Protein AF-A0A7R7TCL9-F1 (afdb_monomer_lite)

Foldseek 3Di:
DDDWDDDLQQFTDHDDPDDADPVCCLLQVVLVNPQWHLDDGPDDDDFFFAPVCNVDDTHDDRDDRVPISHVDRTDDDQVSVVSSVCCSQVHPSVHHNVSSVVCLVVVRSWDAAADDDLAHHHVQFFGTKHKDWDDDPDTGIKIKMWTHGPPGDIGIDIDRYDQPPVCSSPPHPNNVVSVVSVVVVVDD

pLDDT: mean 70.9, std 16.73, range [23.22, 88.25]

Sequence (188 aa):
MKRILWLPFLGLAACSQGQGADDSRWLLEPAGLSWVDCAPGPRGEALAYDFVHEEVPGRSFAPSPDACGGHSGLRMSALELAQLLAYALHTEVLLPKEVREEMLLRLWGWYPAGQEGPYPGDEATARVWHPGDLYALAGPEEHTCVLRYPRQVEAVLLVNSDIYTALADVKRPCKLLQKAYAKALVAP

Secondary structure (DSSP, 8-state):
-------TTT-S----TT--SGGGHHHHTTTT-TT-BSSPPSS-PPPBB-SS-TTSPPBPPPPPTTTBTTTB--B--HHHHHHHHHHHHH-SSSS-HHHHHHHHHTTTT-EETT-SSSS---TTT-SEEEEEEEE-SSS-EEEEEEEEETTTEEEEEEE-B---GGGHHHH-HHHHHHHHHHHHHH--

InterPro domains:
  IPR012338 Beta-lactamase/transpeptidase-like [SSF56601] (25-166)

Radius of gyration: 17.17 Å; chains: 1; bounding box: 53×37×53 Å

Organism: Thermus thermophilus (NCBI:txid274)

Structure (mmCIF, N/CA/C/O backbone):
data_AF-A0A7R7TCL9-F1
#
_entry.id   AF-A0A7R7TCL9-F1
#
loop_
_atom_site.group_PDB
_atom_site.id
_atom_site.type_symbol
_atom_site.label_atom_id
_atom_site.label_alt_id
_atom_site.label_comp_id
_atom_site.label_asym_id
_atom_site.label_entity_id
_atom_site.label_seq_id
_atom_site.pdbx_PDB_ins_code
_atom_site.Cartn_x
_atom_site.Cartn_y
_atom_site.Cartn_z
_atom_site.occupancy
_atom_site.B_iso_or_equiv
_atom_site.auth_seq_id
_atom_site.auth_comp_id
_atom_site.auth_asym_id
_atom_site.auth_atom_id
_atom_site.pdbx_PDB_model_num
ATOM 1 N N . MET A 1 1 ? 14.741 2.209 28.845 1.00 26.50 1 MET A N 1
ATOM 2 C CA . MET A 1 1 ? 15.249 3.249 27.917 1.00 26.50 1 MET A CA 1
ATOM 3 C C . MET A 1 1 ? 14.179 3.517 26.875 1.00 26.50 1 MET A C 1
ATOM 5 O O . MET A 1 1 ? 13.544 2.559 26.459 1.00 26.50 1 MET A O 1
ATOM 9 N N . LYS A 1 2 ? 13.960 4.777 26.475 1.00 23.22 2 LYS A N 1
ATOM 10 C CA . LYS A 1 2 ? 13.008 5.104 25.402 1.00 23.22 2 LYS A CA 1
ATOM 11 C C . LYS A 1 2 ? 13.576 4.610 24.066 1.00 23.22 2 LYS A C 1
ATOM 13 O O . LYS A 1 2 ? 14.684 4.998 23.711 1.00 23.22 2 LYS A O 1
ATOM 18 N N . ARG A 1 3 ? 12.827 3.761 23.368 1.00 27.33 3 ARG A N 1
ATOM 19 C CA . ARG A 1 3 ? 13.031 3.386 21.965 1.00 27.33 3 ARG A CA 1
ATOM 20 C C . ARG A 1 3 ? 11.687 3.588 21.280 1.00 27.33 3 ARG A C 1
ATOM 22 O O . ARG A 1 3 ? 10.659 3.260 21.861 1.00 27.33 3 ARG A O 1
ATOM 29 N N . ILE A 1 4 ? 11.710 4.202 20.114 1.00 25.78 4 ILE A N 1
ATOM 30 C CA . ILE A 1 4 ? 10.542 4.536 19.296 1.00 25.78 4 ILE A CA 1
ATOM 31 C C . ILE A 1 4 ? 10.839 3.878 17.916 1.00 25.78 4 ILE A C 1
ATOM 33 O O . ILE A 1 4 ? 12.021 3.636 17.665 1.00 25.78 4 ILE A O 1
ATOM 37 N N . LEU A 1 5 ? 9.866 3.512 17.048 1.00 43.94 5 LEU A N 1
ATOM 38 C CA . LEU A 1 5 ? 10.179 2.941 15.705 1.00 43.94 5 LEU A CA 1
ATOM 39 C C . LEU A 1 5 ? 9.223 3.332 14.514 1.00 43.94 5 LEU A C 1
ATOM 41 O O . LEU A 1 5 ? 8.100 2.858 14.434 1.00 43.94 5 LEU A O 1
ATOM 45 N N . TRP A 1 6 ? 9.681 4.212 13.590 1.00 33.12 6 TRP A N 1
ATOM 46 C CA . TRP A 1 6 ? 8.980 4.831 12.424 1.00 33.12 6 TRP A CA 1
ATOM 47 C C . TRP A 1 6 ? 8.720 3.744 11.377 1.00 33.12 6 TRP A C 1
ATOM 49 O O . TRP A 1 6 ? 9.638 3.360 10.658 1.00 33.12 6 TRP A O 1
ATOM 59 N N . LEU A 1 7 ? 7.459 3.414 11.146 1.00 41.06 7 LEU A N 1
ATOM 60 C CA . LEU A 1 7 ? 7.031 3.172 9.774 1.00 41.06 7 LEU A CA 1
ATOM 61 C C . LEU A 1 7 ? 6.237 4.404 9.326 1.00 41.06 7 LEU A C 1
ATOM 63 O O . LEU A 1 7 ? 5.446 4.924 10.121 1.00 41.06 7 LEU A O 1
ATOM 67 N N . PRO A 1 8 ? 6.378 4.872 8.074 1.00 43.84 8 PRO A N 1
ATOM 68 C CA . PRO A 1 8 ? 5.552 5.932 7.500 1.00 43.84 8 PRO A CA 1
ATOM 69 C C . PRO A 1 8 ? 4.095 5.489 7.346 1.00 43.84 8 PRO A C 1
ATOM 71 O O . PRO A 1 8 ? 3.298 6.260 6.853 1.00 43.84 8 PRO A O 1
ATOM 74 N N . PHE A 1 9 ? 3.747 4.279 7.788 1.00 41.34 9 PHE A N 1
ATOM 75 C CA . PHE A 1 9 ? 2.390 3.762 7.883 1.00 41.34 9 PHE A CA 1
ATOM 76 C C . PHE A 1 9 ? 1.847 3.707 9.328 1.00 41.34 9 PHE A C 1
ATOM 78 O O . PHE A 1 9 ? 0.642 3.580 9.543 1.00 41.34 9 PHE A O 1
ATOM 85 N N . LEU A 1 10 ? 2.733 3.761 10.335 1.00 46.16 10 LEU A N 1
ATOM 86 C CA . LEU A 1 10 ? 2.412 3.466 11.741 1.00 46.16 10 LEU A CA 1
ATOM 87 C C . LEU A 1 10 ? 2.967 4.471 12.767 1.00 46.16 10 LEU A C 1
ATOM 89 O O . LEU A 1 10 ? 2.874 4.212 13.958 1.00 46.16 10 LEU A O 1
ATOM 93 N N . GLY A 1 11 ? 3.494 5.618 12.330 1.00 34.72 11 GLY A N 1
ATOM 94 C CA . GLY A 1 11 ? 3.733 6.796 13.177 1.00 34.72 11 GLY A CA 1
ATOM 95 C C . GLY A 1 11 ? 4.700 6.634 14.370 1.00 34.72 11 GLY A C 1
ATOM 96 O O . GLY A 1 11 ? 4.257 6.315 15.466 1.00 34.72 11 GLY A O 1
ATOM 97 N N . LEU A 1 12 ? 5.969 7.062 14.181 1.00 39.75 12 LEU A N 1
ATOM 98 C CA . LEU A 1 12 ? 7.071 7.268 15.173 1.00 39.75 12 LEU A CA 1
ATOM 99 C C . LEU A 1 12 ? 7.879 6.045 15.665 1.00 39.75 12 LEU A C 1
ATOM 101 O O . LEU A 1 12 ? 7.296 5.067 16.109 1.00 39.75 12 LEU A O 1
ATOM 105 N N . ALA A 1 13 ? 9.223 6.086 15.845 1.00 30.00 13 ALA A N 1
ATOM 106 C CA . ALA A 1 13 ? 10.322 6.872 15.251 1.00 30.00 13 ALA A CA 1
ATOM 107 C C . ALA A 1 13 ? 11.690 6.075 15.142 1.00 30.00 13 ALA A C 1
ATOM 109 O O . ALA A 1 13 ? 12.338 5.887 16.160 1.00 30.00 13 ALA A O 1
ATOM 110 N N . ALA A 1 14 ? 12.115 5.605 13.943 1.00 33.50 14 ALA A N 1
ATOM 111 C CA . ALA A 1 14 ? 12.874 4.358 13.599 1.00 33.50 14 ALA A CA 1
ATOM 112 C C . ALA A 1 14 ? 14.398 4.236 13.727 1.00 33.50 14 ALA A C 1
ATOM 114 O O . ALA A 1 14 ? 15.120 5.214 13.886 1.00 33.50 14 ALA A O 1
ATOM 115 N N . CYS A 1 15 ? 14.808 2.965 13.529 1.00 32.28 15 CYS A N 1
ATOM 116 C CA . CYS A 1 15 ? 16.077 2.473 13.000 1.00 32.28 15 CYS A CA 1
ATOM 117 C C . CYS A 1 15 ? 17.280 3.221 13.557 1.00 32.28 15 CYS A C 1
ATOM 119 O O . CYS A 1 15 ? 17.791 4.171 12.961 1.00 32.28 15 CYS A O 1
ATOM 121 N N . SER A 1 16 ? 17.809 2.706 14.666 1.00 27.61 16 SER A N 1
ATOM 122 C CA . SER A 1 16 ? 19.228 2.899 14.927 1.00 27.61 16 SER A CA 1
ATOM 123 C C . SER A 1 16 ? 20.022 2.240 13.802 1.00 27.61 16 SER A C 1
ATOM 125 O O . SER A 1 16 ? 19.833 1.060 13.513 1.00 27.61 16 SER A O 1
ATOM 127 N N . GLN A 1 17 ? 20.921 3.005 13.192 1.00 32.47 17 GLN A N 1
ATOM 128 C CA . GLN A 1 17 ? 21.858 2.526 12.180 1.00 32.47 17 GLN A CA 1
ATOM 129 C C . GLN A 1 17 ? 22.589 1.257 12.662 1.00 32.47 17 GLN A C 1
ATOM 131 O O . GLN A 1 17 ? 23.231 1.291 13.712 1.00 32.47 17 GLN A O 1
ATOM 136 N N . GLY A 1 18 ? 22.550 0.172 11.876 1.00 30.48 18 GLY A N 1
ATOM 137 C CA . GLY A 1 18 ? 23.567 -0.888 11.953 1.00 30.48 18 GLY A CA 1
ATOM 138 C C . GLY A 1 18 ? 23.120 -2.353 12.010 1.00 30.48 18 GLY A C 1
ATOM 139 O O . GLY A 1 18 ? 23.996 -3.209 11.914 1.00 30.48 18 GLY A O 1
ATOM 140 N N . GLN A 1 19 ? 21.831 -2.686 12.155 1.00 32.09 19 GLN A N 1
ATOM 141 C CA . GLN A 1 19 ? 21.369 -4.088 12.210 1.00 32.09 19 GLN A CA 1
ATOM 142 C C . GLN A 1 19 ? 20.118 -4.283 11.340 1.00 32.09 19 GLN A C 1
ATOM 144 O O . GLN A 1 19 ? 19.152 -3.538 11.468 1.00 32.09 19 GLN A O 1
ATOM 149 N N . GLY A 1 20 ? 20.174 -5.229 10.396 1.00 39.09 20 GLY A N 1
ATOM 150 C CA . GLY A 1 20 ? 19.127 -5.451 9.389 1.00 39.09 20 GLY A CA 1
ATOM 151 C C . GLY A 1 20 ? 18.192 -6.621 9.708 1.00 39.09 20 GLY A C 1
ATOM 152 O O . GLY A 1 20 ? 18.524 -7.463 10.537 1.00 39.09 20 GLY A O 1
ATOM 153 N N . ALA A 1 21 ? 17.065 -6.677 8.989 1.00 42.38 21 ALA A N 1
ATOM 154 C CA . ALA A 1 21 ? 16.057 -7.752 8.914 1.00 42.38 21 ALA A CA 1
ATOM 155 C C . ALA A 1 21 ? 15.336 -8.195 10.211 1.00 42.38 21 ALA A C 1
ATOM 157 O O . ALA A 1 21 ? 14.139 -8.459 10.162 1.00 42.38 21 ALA A O 1
ATOM 158 N N . ASP A 1 22 ? 15.996 -8.265 11.368 1.00 46.59 22 ASP A N 1
ATOM 159 C CA . ASP A 1 22 ? 15.378 -8.790 12.598 1.00 46.59 22 ASP A CA 1
ATOM 160 C C . ASP A 1 22 ? 14.423 -7.782 13.280 1.00 46.59 22 ASP A C 1
ATOM 162 O O . ASP A 1 22 ? 13.441 -8.180 13.910 1.00 46.59 22 ASP A O 1
ATOM 166 N N . ASP A 1 23 ? 14.650 -6.476 13.100 1.00 55.03 23 ASP A N 1
ATOM 167 C CA . ASP A 1 23 ? 13.904 -5.390 13.764 1.00 55.03 23 ASP A CA 1
ATOM 168 C C . ASP A 1 23 ? 12.485 -5.138 13.201 1.00 55.03 23 ASP A C 1
ATOM 170 O O . ASP A 1 23 ? 11.763 -4.298 13.737 1.00 55.03 23 ASP A O 1
ATOM 174 N N . SER A 1 24 ? 12.046 -5.849 12.154 1.00 60.41 24 SER A N 1
ATOM 175 C CA . SER A 1 24 ? 10.658 -5.800 11.653 1.00 60.41 24 SER A CA 1
ATOM 176 C C . SER A 1 24 ? 9.790 -6.962 12.158 1.00 60.41 24 SER A C 1
ATOM 178 O O . SER A 1 24 ? 8.564 -6.840 12.208 1.00 60.41 24 SER A O 1
ATOM 180 N N . ARG A 1 25 ? 10.392 -8.081 12.590 1.00 66.62 25 ARG A N 1
ATOM 181 C CA . ARG A 1 25 ? 9.649 -9.297 12.968 1.00 66.62 25 ARG A CA 1
ATOM 182 C C . ARG A 1 25 ? 8.717 -9.099 14.159 1.00 66.62 25 ARG A C 1
ATOM 184 O O . ARG A 1 25 ? 7.606 -9.610 14.131 1.00 66.62 25 ARG A O 1
ATOM 191 N N . TRP A 1 26 ? 9.091 -8.295 15.156 1.00 68.19 26 TRP A N 1
ATOM 192 C CA . TRP A 1 26 ? 8.220 -8.027 16.315 1.00 68.19 26 TRP A CA 1
ATOM 193 C C . TRP A 1 26 ? 6.908 -7.311 15.947 1.00 68.19 26 TRP A C 1
ATOM 195 O O . TRP A 1 26 ? 5.946 -7.393 16.705 1.00 68.19 26 TRP A O 1
ATOM 205 N N . LEU A 1 27 ? 6.860 -6.614 14.806 1.00 72.81 27 LEU A N 1
ATOM 206 C CA . LEU A 1 27 ? 5.653 -5.985 14.263 1.00 72.81 27 LEU A CA 1
ATOM 207 C C . LEU A 1 27 ? 4.843 -6.977 13.416 1.00 72.81 27 LEU A C 1
ATOM 209 O O . LEU A 1 27 ? 3.615 -7.018 13.485 1.00 72.81 27 LEU A O 1
ATOM 213 N N . LEU A 1 28 ? 5.550 -7.753 12.594 1.00 81.19 28 LEU A N 1
ATOM 214 C CA . LEU A 1 28 ? 4.984 -8.579 11.532 1.00 81.19 28 LEU A CA 1
ATOM 215 C C . LEU A 1 28 ? 4.536 -9.963 12.033 1.00 81.19 28 LEU A C 1
ATOM 217 O O . LEU A 1 28 ? 3.454 -10.420 11.673 1.00 81.19 28 LEU A O 1
ATOM 221 N N . GLU A 1 29 ? 5.297 -10.613 12.916 1.00 83.81 29 GLU A N 1
ATOM 222 C CA . GLU A 1 29 ? 4.957 -11.930 13.474 1.00 83.81 29 GLU A CA 1
ATOM 223 C C . GLU A 1 29 ? 3.647 -11.931 14.283 1.00 83.81 29 GLU A C 1
ATOM 225 O O . GLU A 1 29 ? 2.838 -12.832 14.049 1.00 83.81 29 GLU A O 1
ATOM 230 N N . PRO A 1 30 ? 3.342 -10.944 15.159 1.00 84.50 30 PRO A N 1
ATOM 231 C CA . PRO A 1 30 ? 2.046 -10.891 15.840 1.00 84.50 30 PRO A CA 1
ATOM 232 C C . PRO A 1 30 ? 0.871 -10.691 14.874 1.00 84.50 30 PRO A C 1
ATOM 234 O O . PRO A 1 30 ? -0.226 -11.187 15.131 1.00 84.50 30 PRO A O 1
ATOM 237 N N . ALA A 1 31 ? 1.113 -10.020 13.742 1.00 84.19 31 ALA A N 1
ATOM 238 C CA . ALA A 1 31 ? 0.158 -9.888 12.647 1.00 84.19 31 ALA A CA 1
ATOM 239 C C . ALA A 1 31 ? 0.062 -11.154 11.768 1.00 84.19 31 ALA A C 1
ATOM 241 O O . ALA A 1 31 ? -0.785 -11.200 10.880 1.00 84.19 31 ALA A O 1
ATOM 242 N N . GLY A 1 32 ? 0.893 -12.182 11.992 1.00 86.94 32 GLY A N 1
ATOM 243 C CA . GLY A 1 32 ? 0.940 -13.425 11.209 1.00 86.94 32 GLY A CA 1
ATOM 244 C C . GLY A 1 32 ? 1.752 -13.347 9.907 1.00 86.94 32 GLY A C 1
ATOM 245 O O . GLY A 1 32 ? 1.610 -14.215 9.050 1.00 86.94 32 GLY A O 1
ATOM 246 N N . LEU A 1 33 ? 2.585 -12.318 9.743 1.00 86.06 33 LEU A N 1
ATOM 247 C CA . LEU A 1 33 ? 3.274 -11.955 8.500 1.00 86.06 33 LEU A CA 1
ATOM 248 C C . LEU A 1 33 ? 4.741 -12.416 8.507 1.00 86.06 33 LEU A C 1
ATOM 250 O O . LEU A 1 33 ? 5.670 -11.615 8.512 1.00 86.06 33 LEU A O 1
ATOM 254 N N . SER A 1 34 ? 4.958 -13.731 8.536 1.00 79.06 34 SER A N 1
ATOM 255 C CA . SER A 1 34 ? 6.289 -14.338 8.723 1.00 79.06 34 SER A CA 1
ATOM 256 C C . SER A 1 34 ? 7.225 -14.295 7.505 1.00 79.06 34 SER A C 1
ATOM 258 O O . SER A 1 34 ? 8.363 -14.755 7.607 1.00 79.06 34 SER A O 1
ATOM 260 N N . TRP A 1 35 ? 6.762 -13.789 6.358 1.00 76.75 35 TRP A N 1
ATOM 261 C CA . TRP A 1 35 ? 7.516 -13.767 5.096 1.00 76.75 35 TRP A CA 1
ATOM 262 C C . TRP A 1 35 ? 7.629 -12.381 4.444 1.00 76.75 35 TRP A C 1
ATOM 264 O O . TRP A 1 35 ? 8.274 -12.257 3.404 1.00 76.75 35 TRP A O 1
ATOM 274 N N . VAL A 1 36 ? 7.069 -11.344 5.076 1.00 79.25 36 VAL A N 1
ATOM 275 C CA . VAL A 1 36 ? 7.304 -9.945 4.701 1.00 79.25 36 VAL A CA 1
ATOM 276 C C . VAL A 1 36 ? 8.737 -9.571 5.080 1.00 79.25 36 VAL A C 1
ATOM 278 O O . VAL A 1 36 ? 9.097 -9.531 6.256 1.00 79.25 36 VAL A O 1
ATOM 281 N N . ASP A 1 37 ? 9.548 -9.270 4.072 1.00 77.38 37 ASP A N 1
ATOM 282 C CA . ASP A 1 37 ? 10.955 -8.874 4.189 1.00 77.38 37 ASP A CA 1
ATOM 283 C C . ASP A 1 37 ? 11.233 -7.744 3.177 1.00 77.38 37 ASP A C 1
ATOM 285 O O . ASP A 1 37 ? 10.382 -7.396 2.359 1.00 77.38 37 ASP A O 1
ATOM 289 N N . CYS A 1 38 ? 12.417 -7.147 3.222 1.00 76.19 38 CYS A N 1
ATOM 290 C CA . CYS A 1 38 ? 12.930 -6.241 2.197 1.00 76.19 38 CYS A CA 1
ATOM 291 C C . CYS A 1 38 ? 13.872 -6.943 1.209 1.00 76.19 38 CYS A C 1
ATOM 293 O O . CYS A 1 38 ? 14.135 -6.419 0.123 1.00 76.19 38 CYS A O 1
ATOM 295 N N . ALA A 1 39 ? 14.386 -8.123 1.569 1.00 74.44 39 ALA A N 1
ATOM 296 C CA . ALA A 1 39 ? 15.090 -8.997 0.641 1.00 74.44 39 ALA A CA 1
ATOM 297 C C . ALA A 1 39 ? 14.110 -9.624 -0.376 1.00 74.44 39 ALA A C 1
ATOM 299 O O . ALA A 1 39 ? 12.980 -9.941 -0.001 1.00 74.44 39 ALA A O 1
ATOM 300 N N . PRO A 1 40 ? 14.514 -9.847 -1.644 1.00 66.25 40 PRO A N 1
ATOM 301 C CA . PRO A 1 40 ? 13.700 -10.586 -2.607 1.00 66.25 40 PRO A CA 1
ATOM 302 C C . PRO A 1 40 ? 13.316 -11.974 -2.081 1.00 66.25 40 PRO A C 1
ATOM 304 O O . PRO A 1 40 ? 14.175 -12.743 -1.638 1.00 66.25 40 PRO A O 1
ATOM 307 N N . GLY A 1 41 ? 12.027 -12.297 -2.154 1.00 62.59 41 GLY A N 1
ATOM 308 C CA . GLY A 1 41 ? 11.491 -13.585 -1.737 1.00 62.59 41 GLY A CA 1
ATOM 309 C C . GLY A 1 41 ? 12.022 -14.736 -2.603 1.00 62.59 41 GLY A C 1
ATOM 310 O O . GLY A 1 41 ? 12.382 -14.541 -3.766 1.00 62.59 41 GLY A O 1
ATOM 311 N N . PRO A 1 42 ? 12.057 -15.977 -2.083 1.00 54.88 42 PRO A N 1
ATOM 312 C CA . PRO A 1 42 ? 12.744 -17.077 -2.753 1.00 54.88 42 PRO A CA 1
ATOM 313 C C . PRO A 1 42 ? 12.154 -17.468 -4.120 1.00 54.88 42 PRO A C 1
ATOM 315 O O . PRO A 1 42 ? 12.887 -18.059 -4.914 1.00 54.88 42 PRO A O 1
ATOM 318 N N . ARG A 1 43 ? 10.862 -17.198 -4.402 1.00 55.81 43 ARG A N 1
ATOM 319 C CA . ARG A 1 43 ? 10.192 -17.423 -5.708 1.00 55.81 43 ARG A CA 1
ATOM 320 C C . ARG A 1 43 ? 8.942 -16.547 -5.874 1.00 55.81 43 ARG A C 1
ATOM 322 O O . ARG A 1 43 ? 8.189 -16.392 -4.921 1.00 55.81 43 ARG A O 1
ATOM 329 N N . GLY A 1 44 ? 8.638 -16.155 -7.116 1.00 69.25 44 GLY A N 1
ATOM 330 C CA . GLY A 1 44 ? 7.259 -15.873 -7.558 1.00 69.25 44 GLY A CA 1
ATOM 331 C C . GLY A 1 44 ? 6.722 -14.453 -7.356 1.00 69.25 44 GLY A C 1
ATOM 332 O O . GLY A 1 44 ? 5.509 -14.271 -7.384 1.00 69.25 44 GLY A O 1
ATOM 333 N N . GLU A 1 45 ? 7.587 -13.463 -7.154 1.00 79.00 45 GLU A N 1
ATOM 334 C CA . GLU A 1 45 ? 7.177 -12.060 -7.032 1.00 79.00 45 GLU A CA 1
ATOM 335 C C . GLU A 1 45 ? 6.568 -11.518 -8.336 1.00 79.00 45 GLU A C 1
ATOM 337 O O . GLU A 1 45 ? 6.968 -11.912 -9.436 1.00 79.00 45 GLU A O 1
ATOM 342 N N . ALA A 1 46 ? 5.625 -10.579 -8.216 1.00 84.06 46 ALA A N 1
ATOM 343 C CA . ALA A 1 46 ? 5.177 -9.798 -9.362 1.00 84.06 46 ALA A CA 1
ATOM 344 C C . ALA A 1 46 ? 6.334 -8.925 -9.874 1.00 84.06 46 ALA A C 1
ATOM 346 O O . ALA A 1 46 ? 7.066 -8.330 -9.088 1.00 84.06 46 ALA A O 1
ATOM 347 N N . LEU A 1 47 ? 6.486 -8.851 -11.194 1.00 86.94 47 LEU A N 1
ATOM 348 C CA . LEU A 1 47 ? 7.390 -7.903 -11.839 1.00 86.94 47 LEU A CA 1
ATOM 349 C C . LEU A 1 47 ? 6.636 -6.601 -12.117 1.00 86.94 47 LEU A C 1
ATOM 351 O O . LEU A 1 47 ? 5.449 -6.641 -12.442 1.00 86.94 47 LEU A O 1
ATOM 355 N N . ALA A 1 48 ? 7.334 -5.476 -12.048 1.00 87.44 48 ALA A N 1
ATOM 356 C CA . ALA A 1 48 ? 6.917 -4.212 -12.633 1.00 87.44 48 ALA A CA 1
ATOM 357 C C . ALA A 1 48 ? 7.017 -4.275 -14.165 1.00 87.44 48 ALA A C 1
ATOM 359 O O . ALA A 1 48 ? 7.954 -4.883 -14.690 1.00 87.44 48 ALA A O 1
ATOM 360 N N . TYR A 1 49 ? 6.125 -3.590 -14.879 1.00 87.19 49 TYR A N 1
ATOM 361 C CA . TYR A 1 49 ? 6.107 -3.521 -16.346 1.00 87.19 49 TYR A CA 1
ATOM 362 C C . TYR A 1 49 ? 6.022 -2.081 -16.864 1.00 87.19 49 TYR A C 1
ATOM 364 O O . TYR A 1 49 ? 5.522 -1.191 -16.179 1.00 87.19 49 TYR A O 1
ATOM 372 N N . ASP A 1 50 ? 6.489 -1.857 -18.089 1.00 87.00 50 ASP A N 1
ATOM 373 C CA . ASP A 1 50 ? 6.157 -0.664 -18.870 1.00 87.00 50 ASP A CA 1
ATOM 374 C C . ASP A 1 50 ? 4.962 -1.031 -19.772 1.00 87.00 50 ASP A C 1
ATOM 376 O O . ASP A 1 50 ? 5.027 -1.979 -20.552 1.00 87.00 50 ASP A O 1
ATOM 380 N N . PHE A 1 51 ? 3.833 -0.351 -19.583 1.00 80.75 51 PHE A N 1
ATOM 381 C CA . PHE A 1 51 ? 2.582 -0.519 -20.326 1.00 80.75 51 PHE A CA 1
ATOM 382 C C . PHE A 1 51 ? 2.589 0.269 -21.646 1.00 80.75 51 PHE A C 1
ATOM 384 O O . PHE A 1 51 ? 1.761 0.017 -22.520 1.00 80.75 51 PHE A O 1
ATOM 391 N N . VAL A 1 52 ? 3.488 1.244 -21.799 1.00 82.38 52 VAL A N 1
ATOM 392 C CA . VAL A 1 52 ? 3.687 1.997 -23.048 1.00 82.38 52 VAL A CA 1
ATOM 393 C C . VAL A 1 52 ? 4.624 1.238 -23.986 1.00 82.38 52 VAL A C 1
ATOM 395 O O . VAL A 1 52 ? 4.396 1.222 -25.195 1.00 82.38 52 VAL A O 1
ATOM 398 N N . HIS A 1 53 ? 5.652 0.606 -23.422 1.00 85.00 53 HIS A N 1
ATOM 399 C CA . HIS A 1 53 ? 6.711 -0.111 -24.126 1.00 85.00 53 HIS A CA 1
ATOM 400 C C . HIS A 1 53 ? 6.686 -1.598 -23.742 1.00 85.00 53 HIS A C 1
ATOM 402 O O . HIS A 1 53 ? 7.527 -2.074 -22.977 1.00 85.00 53 HIS A O 1
ATOM 408 N N . GLU A 1 54 ? 5.711 -2.346 -24.273 1.00 83.56 54 GLU A N 1
ATOM 409 C CA . GLU A 1 54 ? 5.535 -3.787 -24.011 1.00 83.56 54 GLU A CA 1
ATOM 410 C C . GLU A 1 54 ? 6.780 -4.633 -24.369 1.00 83.56 54 GLU A C 1
ATOM 412 O O . GLU A 1 54 ? 6.930 -5.762 -23.899 1.00 83.56 54 GLU A O 1
ATOM 417 N N . GLU A 1 55 ? 7.697 -4.105 -25.188 1.00 88.25 55 GLU A N 1
ATOM 418 C CA . GLU A 1 55 ? 8.990 -4.718 -25.496 1.00 88.25 55 GLU A CA 1
ATOM 419 C C . GLU A 1 55 ? 9.998 -4.689 -24.333 1.00 88.25 55 GLU A C 1
ATOM 421 O O . GLU A 1 55 ? 10.992 -5.422 -24.370 1.00 88.25 55 GLU A O 1
ATOM 426 N N . VAL A 1 56 ? 9.775 -3.856 -23.311 1.00 88.12 56 VAL A N 1
ATOM 427 C CA . VAL A 1 56 ? 10.649 -3.743 -22.139 1.00 88.12 56 VAL A CA 1
ATOM 428 C C . VAL A 1 56 ? 10.378 -4.914 -21.186 1.00 88.12 56 VAL A C 1
ATOM 430 O O . VAL A 1 56 ? 9.274 -5.032 -20.652 1.00 88.12 56 VAL A O 1
ATOM 433 N N . PRO A 1 57 ? 11.371 -5.783 -20.906 1.00 87.75 57 PRO A N 1
ATOM 434 C CA . PRO A 1 57 ? 11.171 -6.907 -20.001 1.00 87.75 57 PRO A CA 1
ATOM 435 C C . PRO A 1 57 ? 10.780 -6.450 -18.595 1.00 87.75 57 PRO A C 1
ATOM 437 O O . PRO A 1 57 ? 11.374 -5.519 -18.043 1.00 87.75 57 PRO A O 1
ATOM 440 N N . GLY A 1 58 ? 9.824 -7.162 -17.994 1.00 87.44 58 GLY A N 1
ATOM 441 C CA . GLY A 1 58 ? 9.395 -6.908 -16.623 1.00 87.44 58 GLY A CA 1
ATOM 442 C C . GLY A 1 58 ? 10.556 -6.983 -15.626 1.00 87.44 58 GLY A C 1
ATOM 443 O O . GLY A 1 58 ? 11.464 -7.811 -15.753 1.00 87.44 58 GLY A O 1
ATOM 444 N N . ARG A 1 59 ? 10.527 -6.115 -14.615 1.00 84.94 59 ARG A N 1
ATOM 445 C CA . ARG A 1 59 ? 11.622 -5.902 -13.662 1.00 84.94 59 ARG A CA 1
ATOM 446 C C . ARG A 1 59 ? 11.151 -6.092 -12.225 1.00 84.94 59 ARG A C 1
ATOM 448 O O . ARG A 1 59 ? 10.120 -5.563 -11.846 1.00 84.94 59 ARG A O 1
ATOM 455 N N . SER A 1 60 ? 11.947 -6.767 -11.397 1.00 82.19 60 SER A N 1
ATOM 456 C CA . SER A 1 60 ? 11.806 -6.670 -9.937 1.00 82.19 60 SER A CA 1
ATOM 457 C C . SER A 1 60 ? 12.643 -5.495 -9.429 1.00 82.19 60 SER A C 1
ATOM 459 O O . SER A 1 60 ? 13.823 -5.363 -9.784 1.00 82.19 60 SER A O 1
ATOM 461 N N . PHE A 1 61 ? 12.048 -4.621 -8.619 1.00 76.75 61 PHE A N 1
ATOM 462 C CA . PHE A 1 61 ? 12.792 -3.583 -7.915 1.00 76.75 61 PHE A CA 1
ATOM 463 C C . PHE A 1 61 ? 13.417 -4.143 -6.637 1.00 76.75 61 PHE A C 1
ATOM 465 O O . PHE A 1 61 ? 12.719 -4.674 -5.777 1.00 76.75 61 PHE A O 1
ATOM 472 N N . ALA A 1 62 ? 14.730 -3.974 -6.482 1.00 68.94 62 ALA A N 1
ATOM 473 C CA . ALA A 1 62 ? 15.405 -4.156 -5.202 1.00 68.94 62 ALA A CA 1
ATOM 474 C C . ALA A 1 62 ? 15.465 -2.793 -4.486 1.00 68.94 62 ALA A C 1
ATOM 476 O O . ALA A 1 62 ? 16.066 -1.868 -5.043 1.00 68.94 62 ALA A O 1
ATOM 477 N N . PRO A 1 63 ? 14.852 -2.630 -3.298 1.00 64.88 63 PRO A N 1
ATOM 478 C CA . PRO A 1 63 ? 14.995 -1.406 -2.515 1.00 64.88 63 PRO A CA 1
ATOM 479 C C . PRO A 1 63 ? 16.435 -1.257 -2.018 1.00 64.88 63 PRO A C 1
ATOM 481 O O . PRO A 1 63 ? 17.171 -2.241 -1.895 1.00 64.88 63 PRO A O 1
ATOM 484 N N . SER A 1 64 ? 16.849 -0.031 -1.694 1.00 65.50 64 SER A N 1
ATOM 485 C CA . SER A 1 64 ? 18.129 0.155 -1.014 1.00 65.50 64 SER A CA 1
ATOM 486 C C . SER A 1 64 ? 18.040 -0.401 0.423 1.00 65.50 64 SER A C 1
ATOM 488 O O . SER A 1 64 ? 16.993 -0.263 1.067 1.00 65.50 64 SER A O 1
ATOM 490 N N . PRO A 1 65 ? 19.092 -1.057 0.959 1.00 65.94 65 PRO A N 1
ATOM 491 C CA . PRO A 1 65 ? 19.020 -1.706 2.275 1.00 65.94 65 PRO A CA 1
ATOM 492 C C . PRO A 1 65 ? 18.687 -0.763 3.442 1.00 65.94 65 PRO A C 1
ATOM 494 O O . PRO A 1 65 ? 18.155 -1.202 4.455 1.00 65.94 65 PRO A O 1
ATOM 497 N N . ASP A 1 66 ? 18.988 0.527 3.297 1.00 70.62 66 ASP A N 1
ATOM 498 C CA . ASP A 1 66 ? 18.703 1.604 4.249 1.00 70.62 66 ASP A CA 1
ATOM 499 C C . ASP A 1 66 ? 17.267 2.158 4.162 1.00 70.62 66 ASP A C 1
ATOM 501 O O . ASP A 1 66 ? 16.818 2.844 5.080 1.00 70.62 66 ASP A O 1
ATOM 505 N N . ALA A 1 67 ? 16.529 1.858 3.089 1.00 71.12 67 ALA A N 1
ATOM 506 C CA . ALA A 1 67 ? 15.134 2.267 2.935 1.00 71.12 67 ALA A CA 1
ATOM 507 C C . ALA A 1 67 ? 14.146 1.323 3.642 1.00 71.12 67 ALA A C 1
ATOM 509 O O . ALA A 1 67 ? 13.077 1.768 4.069 1.00 71.12 67 ALA A O 1
ATOM 510 N N . CYS A 1 68 ? 14.536 0.049 3.763 1.00 74.06 68 CYS A N 1
ATOM 511 C CA . CYS A 1 68 ? 13.768 -1.075 4.298 1.00 74.06 68 CYS A CA 1
ATOM 512 C C . CYS A 1 68 ? 13.026 -0.760 5.604 1.00 74.06 68 CYS A C 1
ATOM 514 O O . CYS A 1 68 ? 13.652 -0.460 6.620 1.00 74.06 68 CYS A O 1
ATOM 516 N N . GLY A 1 69 ? 11.692 -0.861 5.601 1.00 67.38 69 GLY A N 1
ATOM 517 C CA . GLY A 1 69 ? 10.849 -0.720 6.801 1.00 67.38 69 GLY A CA 1
ATOM 518 C C . GLY A 1 69 ? 10.753 0.706 7.354 1.00 67.38 69 GLY A C 1
ATOM 519 O O . GLY A 1 69 ? 9.792 1.028 8.043 1.00 67.38 69 GLY A O 1
ATOM 520 N N . GLY A 1 70 ? 11.703 1.571 6.996 1.00 70.44 70 GLY A N 1
ATOM 521 C CA . GLY A 1 70 ? 11.581 3.016 7.052 1.00 70.44 70 GLY A CA 1
ATOM 522 C C . GLY A 1 70 ? 10.698 3.508 5.910 1.00 70.44 70 GLY A C 1
ATOM 523 O O . GLY A 1 70 ? 9.525 3.169 5.825 1.00 70.44 70 GLY A O 1
ATOM 524 N N . HIS A 1 71 ? 11.237 4.339 5.022 1.00 72.00 71 HIS A N 1
ATOM 525 C CA . HIS A 1 71 ? 10.419 5.042 4.032 1.00 72.00 71 HIS A CA 1
ATOM 526 C C . HIS A 1 71 ? 9.921 4.171 2.857 1.00 72.00 71 HIS A C 1
ATOM 528 O O . HIS A 1 71 ? 9.022 4.617 2.148 1.00 72.00 71 HIS A O 1
ATOM 534 N N . SER A 1 72 ? 10.476 2.973 2.617 1.00 75.44 72 SER A N 1
ATOM 535 C CA . SER A 1 72 ? 9.995 2.063 1.561 1.00 75.44 72 SER A CA 1
ATOM 536 C C . SER A 1 72 ? 10.472 0.605 1.750 1.00 75.44 72 SER A C 1
ATOM 538 O O . SER A 1 72 ? 10.922 0.200 2.822 1.00 75.44 72 SER A O 1
ATOM 540 N N . GLY A 1 73 ? 10.351 -0.218 0.704 1.00 77.62 73 GLY A N 1
ATOM 541 C CA . GLY A 1 73 ? 11.112 -1.461 0.554 1.00 77.62 73 GLY A CA 1
ATOM 542 C C . GLY A 1 73 ? 10.572 -2.722 1.229 1.00 77.62 73 GLY A C 1
ATOM 543 O O . GLY A 1 73 ? 11.091 -3.791 0.929 1.00 77.62 73 GLY A O 1
ATOM 544 N N . LEU A 1 74 ? 9.535 -2.650 2.069 1.00 82.25 74 LEU A N 1
ATOM 545 C CA . LEU A 1 74 ? 8.836 -3.858 2.529 1.00 82.25 74 LEU A CA 1
ATOM 546 C C . LEU A 1 74 ? 8.117 -4.533 1.354 1.00 82.25 74 LEU A C 1
ATOM 548 O O . LEU A 1 74 ? 7.326 -3.894 0.659 1.00 82.25 74 LEU A O 1
ATOM 552 N N . ARG A 1 75 ? 8.364 -5.828 1.159 1.00 81.69 75 ARG A N 1
ATOM 553 C CA . ARG A 1 75 ? 7.769 -6.648 0.101 1.00 81.69 75 ARG A CA 1
ATOM 554 C C . ARG A 1 75 ? 6.614 -7.441 0.692 1.00 81.69 75 ARG A C 1
ATOM 556 O O . ARG A 1 75 ? 6.810 -8.233 1.608 1.00 81.69 75 ARG A O 1
ATOM 563 N N . MET A 1 76 ? 5.412 -7.199 0.185 1.00 82.94 76 MET A N 1
ATOM 564 C CA . MET A 1 76 ? 4.194 -7.850 0.659 1.00 82.94 76 MET A CA 1
ATOM 565 C C . MET A 1 76 ? 3.128 -7.876 -0.435 1.00 82.94 76 MET A C 1
ATOM 567 O O . MET A 1 76 ? 3.071 -7.009 -1.307 1.00 82.94 76 MET A O 1
ATOM 571 N N . SER A 1 77 ? 2.258 -8.872 -0.371 1.00 85.19 77 SER A N 1
ATOM 572 C CA . SER A 1 77 ? 1.040 -8.953 -1.168 1.00 85.19 77 SER A CA 1
ATOM 573 C C . SER A 1 77 ? -0.030 -7.966 -0.678 1.00 85.19 77 SER A C 1
ATOM 575 O O . SER A 1 77 ? -0.021 -7.510 0.467 1.00 85.19 77 SER A O 1
ATOM 577 N N . ALA A 1 78 ? -1.027 -7.681 -1.524 1.00 86.00 78 ALA A N 1
ATOM 578 C CA . ALA A 1 78 ? -2.160 -6.833 -1.138 1.00 86.00 78 ALA A CA 1
ATOM 579 C C . ALA A 1 78 ? -2.949 -7.402 0.061 1.00 86.00 78 ALA A C 1
ATOM 581 O O . ALA A 1 78 ? -3.501 -6.637 0.850 1.00 86.00 78 ALA A O 1
ATOM 582 N N . LEU A 1 79 ? -2.982 -8.735 0.206 1.00 87.19 79 LEU A N 1
ATOM 583 C CA . LEU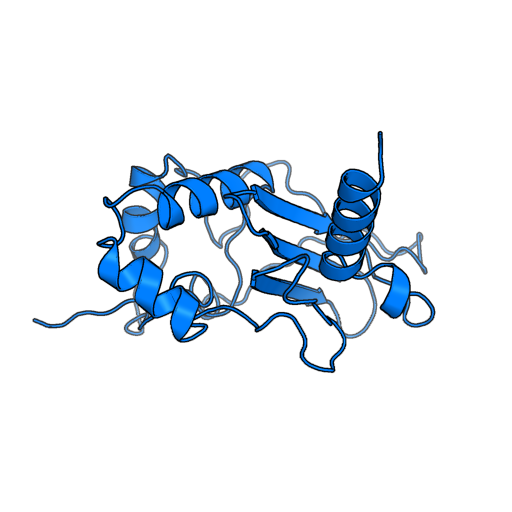 A 1 79 ? -3.635 -9.424 1.321 1.00 87.19 79 LEU A CA 1
ATOM 584 C C . LEU A 1 79 ? -2.905 -9.167 2.642 1.00 87.19 79 LEU A C 1
ATOM 586 O O . LEU A 1 79 ? -3.542 -8.832 3.634 1.00 87.19 79 LEU A O 1
ATOM 590 N N . GLU A 1 80 ? -1.581 -9.288 2.654 1.00 87.31 80 GLU A N 1
ATOM 591 C CA . GLU A 1 80 ? -0.776 -9.047 3.854 1.00 87.31 8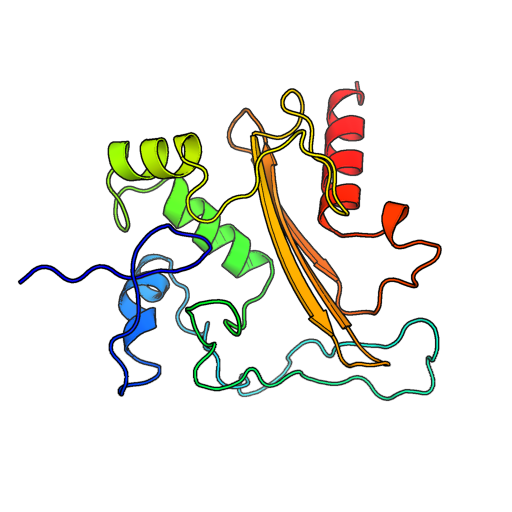0 GLU A CA 1
ATOM 592 C C . GLU A 1 80 ? -0.764 -7.582 4.258 1.00 87.31 80 GLU A C 1
ATOM 594 O O . GLU A 1 80 ? -0.834 -7.283 5.445 1.00 87.31 80 GLU A O 1
ATOM 599 N N . LEU A 1 81 ? -0.734 -6.664 3.287 1.00 86.81 81 LEU A N 1
ATOM 600 C CA . LEU A 1 81 ? -0.891 -5.242 3.568 1.00 86.81 81 LEU A CA 1
ATOM 601 C C . LEU A 1 81 ? -2.263 -4.985 4.209 1.00 86.81 81 LEU A C 1
ATOM 603 O O . LEU A 1 81 ? -2.337 -4.348 5.255 1.00 86.81 81 LEU A O 1
ATOM 607 N N . ALA A 1 82 ? -3.345 -5.557 3.669 1.00 86.25 82 ALA A N 1
ATOM 608 C CA . ALA A 1 82 ? -4.673 -5.469 4.280 1.00 86.25 82 ALA A CA 1
ATOM 609 C C . ALA A 1 82 ? -4.723 -6.094 5.691 1.00 86.25 82 ALA A C 1
ATOM 611 O O . ALA A 1 82 ? -5.340 -5.529 6.593 1.00 86.25 82 ALA A O 1
ATOM 612 N N . GLN A 1 83 ? -4.034 -7.217 5.906 1.00 87.19 83 GLN A N 1
ATOM 613 C CA . GLN A 1 83 ? -3.915 -7.894 7.199 1.00 87.19 83 GLN A CA 1
ATOM 614 C C . GLN A 1 83 ? -3.130 -7.056 8.218 1.00 87.19 83 GLN A C 1
ATOM 616 O O . GLN A 1 83 ? -3.602 -6.888 9.341 1.00 87.19 83 GLN A O 1
ATOM 621 N N . LEU A 1 84 ? -1.996 -6.463 7.827 1.00 85.62 84 LEU A N 1
ATOM 622 C CA . LEU A 1 84 ? -1.209 -5.547 8.657 1.00 85.62 84 LEU A CA 1
ATOM 623 C C . LEU A 1 84 ? -2.040 -4.329 9.065 1.00 85.62 84 LEU A C 1
ATOM 625 O O . LEU A 1 84 ? -2.039 -3.952 10.233 1.00 85.62 84 LEU A O 1
ATOM 629 N N . LEU A 1 85 ? -2.786 -3.744 8.125 1.00 84.38 85 LEU A N 1
ATOM 630 C CA . LEU A 1 85 ? -3.661 -2.597 8.375 1.00 84.38 85 LEU A CA 1
ATOM 631 C C . LEU A 1 85 ? -4.796 -2.944 9.334 1.00 84.38 85 LEU A C 1
ATOM 633 O O . LEU A 1 85 ? -5.011 -2.230 10.312 1.00 84.38 85 LEU A O 1
ATOM 637 N N . ALA A 1 86 ? -5.504 -4.047 9.088 1.00 84.62 86 ALA A N 1
ATOM 638 C CA . ALA A 1 86 ? -6.587 -4.491 9.954 1.00 84.62 86 ALA A CA 1
ATOM 639 C C . ALA A 1 86 ? -6.071 -4.794 11.370 1.00 84.62 86 ALA A C 1
ATOM 641 O O . ALA A 1 86 ? -6.664 -4.353 12.356 1.00 84.62 86 ALA A O 1
ATOM 642 N N . TYR A 1 87 ? -4.930 -5.478 11.474 1.00 86.00 87 TYR A N 1
ATOM 643 C CA . TYR A 1 87 ? -4.289 -5.791 12.745 1.00 86.00 87 TYR A CA 1
ATOM 644 C C . TYR A 1 87 ? -3.843 -4.527 13.490 1.00 86.00 87 TYR A C 1
ATOM 646 O O . TYR A 1 87 ? -4.142 -4.363 14.674 1.00 86.00 87 TYR A O 1
ATOM 654 N N . ALA A 1 88 ? -3.193 -3.598 12.789 1.00 82.81 88 ALA A N 1
ATOM 655 C CA . ALA A 1 88 ? -2.692 -2.360 13.364 1.00 82.81 88 ALA A CA 1
ATOM 656 C C . ALA A 1 88 ? -3.787 -1.364 13.756 1.00 82.81 88 ALA A C 1
ATOM 658 O O . ALA A 1 88 ? -3.561 -0.583 14.671 1.00 82.81 88 ALA A O 1
ATOM 659 N N . LEU A 1 89 ? -4.947 -1.357 13.086 1.00 80.50 89 LEU A N 1
ATOM 660 C CA . LEU A 1 89 ? -6.032 -0.406 13.355 1.00 80.50 89 LEU A CA 1
ATOM 661 C C . LEU A 1 89 ? -7.075 -0.937 14.347 1.00 80.50 89 LEU A C 1
ATOM 663 O O . LEU A 1 89 ? -7.612 -0.152 15.139 1.00 80.50 89 LEU A O 1
ATOM 667 N N . HIS A 1 90 ? -7.352 -2.244 14.321 1.00 84.31 90 HIS A N 1
ATOM 668 C CA . HIS A 1 90 ? -8.462 -2.860 15.061 1.00 84.31 90 HIS A CA 1
ATOM 669 C C . HIS A 1 90 ? -8.022 -3.751 16.234 1.00 84.31 90 HIS A C 1
ATOM 671 O O . HIS A 1 90 ? -8.881 -4.222 16.977 1.00 84.31 90 HIS A O 1
ATOM 677 N N . THR A 1 91 ? -6.716 -3.947 16.459 1.00 85.56 91 THR A N 1
ATOM 678 C CA . THR A 1 91 ? -6.182 -4.600 17.672 1.00 85.56 91 THR A CA 1
ATOM 679 C C . THR A 1 91 ? -5.357 -3.635 18.520 1.00 85.56 91 THR A C 1
ATOM 681 O O . THR A 1 91 ? -4.946 -2.575 18.055 1.00 85.56 91 THR A O 1
ATOM 684 N N . GLU A 1 92 ? -5.100 -4.011 19.775 1.00 87.06 92 GLU A N 1
ATOM 685 C CA . GLU A 1 92 ? -4.281 -3.221 20.710 1.00 87.06 92 GLU A CA 1
ATOM 686 C C . GLU A 1 92 ? -2.894 -3.827 20.958 1.00 87.06 92 GLU A C 1
ATOM 688 O O . GLU A 1 92 ? -2.160 -3.356 21.820 1.00 87.06 92 GLU A O 1
ATOM 693 N N . VAL A 1 93 ? -2.528 -4.877 20.210 1.00 85.75 93 VAL A N 1
ATOM 694 C CA . VAL A 1 93 ? -1.278 -5.624 20.434 1.00 85.75 93 VAL A CA 1
ATOM 695 C C . VAL A 1 93 ? -0.054 -4.806 20.022 1.00 85.75 93 VAL A C 1
ATOM 697 O O . VAL A 1 93 ? 0.962 -4.838 20.709 1.00 85.75 93 VAL A O 1
ATOM 700 N N . LEU A 1 94 ? -0.156 -4.053 18.921 1.00 79.50 94 LEU A N 1
ATOM 701 C CA . LEU A 1 94 ? 0.925 -3.184 18.444 1.00 79.50 94 LEU A CA 1
ATOM 702 C C . LEU A 1 94 ? 0.908 -1.806 19.111 1.00 79.50 94 LEU A C 1
ATOM 704 O O . LEU A 1 94 ? 1.958 -1.249 19.422 1.00 79.50 94 LEU A O 1
ATOM 708 N N . LEU A 1 95 ? -0.287 -1.235 19.286 1.00 81.62 95 LEU A N 1
ATOM 709 C CA . LEU A 1 95 ? -0.495 0.153 19.692 1.00 81.62 95 LEU A CA 1
ATOM 710 C C . LEU A 1 95 ? -1.777 0.267 20.533 1.00 81.62 95 LEU A C 1
ATOM 712 O O . LEU A 1 95 ? -2.819 -0.202 20.067 1.00 81.62 95 LEU A O 1
ATOM 716 N N . PRO A 1 96 ? -1.764 0.934 21.705 1.00 86.00 96 PRO A N 1
ATOM 717 C CA . PRO A 1 96 ? -2.978 1.269 22.456 1.00 86.00 96 PRO A CA 1
ATOM 718 C C . PRO A 1 96 ? -3.951 2.120 21.635 1.00 86.00 96 PRO A C 1
ATOM 720 O O . PRO A 1 96 ? -3.529 2.872 20.751 1.00 86.00 96 PRO A O 1
ATOM 723 N N . LYS A 1 97 ? -5.253 2.037 21.932 1.00 83.50 97 LYS A N 1
ATOM 724 C CA . LYS A 1 97 ? -6.304 2.714 21.153 1.00 83.50 97 LYS A CA 1
ATOM 725 C C . LYS A 1 97 ? -6.075 4.212 21.023 1.00 83.50 97 LYS A C 1
ATOM 727 O O . LYS A 1 97 ? -6.219 4.757 19.934 1.00 83.50 97 LYS A O 1
ATOM 732 N N . GLU A 1 98 ? -5.680 4.850 22.112 1.00 82.69 98 GLU A N 1
ATOM 733 C CA . GLU A 1 98 ? -5.461 6.290 22.202 1.00 82.69 98 GLU A CA 1
ATOM 734 C C . GLU A 1 98 ? -4.336 6.726 21.254 1.00 82.69 98 GLU A C 1
ATOM 736 O O . GLU A 1 98 ? -4.449 7.754 20.592 1.00 82.69 98 GLU A O 1
ATOM 741 N N . VAL A 1 99 ? -3.289 5.901 21.118 1.00 82.31 99 VAL A N 1
ATOM 742 C CA . VAL A 1 99 ? -2.177 6.138 20.186 1.00 82.31 99 VAL A CA 1
ATOM 743 C C . VAL A 1 99 ? -2.640 5.958 18.740 1.00 82.31 99 VAL A C 1
ATOM 745 O O . VAL A 1 99 ? -2.318 6.790 17.895 1.00 82.31 99 VAL A O 1
ATOM 748 N N . ARG A 1 100 ? -3.455 4.931 18.449 1.00 80.06 100 ARG A N 1
ATOM 749 C CA . ARG A 1 100 ? -4.046 4.734 17.110 1.00 80.06 100 ARG A CA 1
ATOM 750 C C . ARG A 1 100 ? -4.945 5.905 16.709 1.00 80.06 100 ARG A C 1
ATOM 752 O O . ARG A 1 100 ? -4.890 6.363 15.571 1.00 80.06 100 ARG A O 1
ATOM 759 N N . GLU A 1 101 ? -5.771 6.396 17.631 1.00 78.94 101 GLU A N 1
ATOM 760 C CA . GLU A 1 101 ? -6.647 7.549 17.405 1.00 78.94 101 GLU A CA 1
ATOM 761 C C . GLU A 1 101 ? -5.836 8.845 17.235 1.00 78.94 101 GLU A C 1
ATOM 763 O O . GLU A 1 101 ? -6.092 9.594 16.292 1.00 78.94 101 GLU A O 1
ATOM 768 N N . GLU A 1 102 ? -4.800 9.074 18.049 1.00 77.88 102 GLU A N 1
ATOM 769 C CA . GLU A 1 102 ? -3.898 10.223 17.907 1.00 77.88 102 GLU A CA 1
ATOM 770 C C . GLU A 1 102 ? -3.120 10.208 16.580 1.00 77.88 102 GLU A C 1
ATOM 772 O O . GLU A 1 102 ? -3.032 11.243 15.917 1.00 77.88 102 GLU A O 1
ATOM 777 N N . MET A 1 103 ? -2.623 9.047 16.138 1.00 78.31 103 MET A N 1
ATOM 778 C CA . MET A 1 103 ? -1.964 8.889 14.835 1.00 78.31 103 MET A CA 1
ATOM 779 C C . MET A 1 103 ? -2.859 9.312 13.671 1.00 78.31 103 MET A C 1
ATOM 781 O O . MET A 1 103 ? -2.394 9.975 12.749 1.00 78.31 103 MET A O 1
ATOM 785 N N . LEU A 1 104 ? -4.143 8.951 13.710 1.00 76.94 104 LEU A N 1
ATOM 786 C CA . LEU A 1 104 ? -5.103 9.305 12.664 1.00 76.94 104 LEU A CA 1
ATOM 787 C C . LEU A 1 104 ? -5.459 10.793 12.716 1.00 76.94 104 LEU A C 1
ATOM 789 O O . LEU A 1 104 ? -5.519 11.440 11.675 1.00 76.94 104 LEU A O 1
ATOM 793 N N . LEU A 1 105 ? -5.651 11.346 13.918 1.00 76.06 105 LEU A N 1
ATOM 794 C CA . LEU A 1 105 ? -5.940 12.770 14.126 1.00 76.06 105 LEU A CA 1
ATOM 795 C C . LEU A 1 105 ? -4.773 13.675 13.708 1.00 76.06 105 LEU A C 1
ATOM 797 O O . LEU A 1 105 ? -4.996 14.779 13.218 1.00 76.06 105 LEU A O 1
ATOM 801 N N . ARG A 1 106 ? -3.530 13.218 13.899 1.00 77.19 106 ARG A N 1
ATOM 802 C CA . ARG A 1 106 ? -2.304 13.946 13.537 1.00 77.19 106 ARG A CA 1
ATOM 803 C C . ARG A 1 106 ? -1.706 13.527 12.193 1.00 77.19 106 ARG A C 1
ATOM 805 O O . ARG A 1 106 ? -0.638 14.024 11.841 1.00 77.19 106 ARG A O 1
ATOM 812 N N . LEU A 1 107 ? -2.375 12.633 11.462 1.00 76.62 107 LEU A N 1
ATOM 813 C CA . LEU A 1 107 ? -1.958 12.137 10.146 1.00 76.62 107 LEU A CA 1
ATOM 814 C C . LEU A 1 107 ? -0.529 11.547 10.153 1.00 76.62 107 LEU A C 1
ATOM 816 O O . LEU A 1 107 ? 0.252 11.700 9.216 1.00 76.62 107 LEU A O 1
ATOM 820 N N . TRP A 1 108 ? -0.155 10.874 11.243 1.00 80.75 108 TRP A N 1
ATOM 821 C CA . TRP A 1 108 ? 1.166 10.268 11.399 1.00 80.75 108 TRP A CA 1
ATOM 822 C C . TRP A 1 108 ? 1.300 9.038 10.513 1.00 80.75 108 TRP A C 1
ATOM 824 O O . TRP A 1 108 ? 0.833 7.953 10.853 1.00 80.75 108 TRP A O 1
ATOM 834 N N . GLY A 1 109 ? 1.964 9.233 9.379 1.00 77.12 109 GLY A N 1
ATOM 835 C CA . GLY A 1 109 ? 2.052 8.209 8.353 1.00 77.12 109 GLY A CA 1
ATOM 836 C C . GLY A 1 109 ? 0.792 8.093 7.497 1.00 77.12 109 GLY A C 1
ATOM 837 O O . GLY A 1 109 ? 0.432 7.018 7.031 1.00 77.12 109 GLY A O 1
ATOM 838 N N . TRP A 1 110 ? 0.085 9.208 7.332 1.00 80.38 110 TRP A N 1
ATOM 839 C CA . TRP A 1 110 ? -1.116 9.295 6.522 1.00 80.38 110 TRP A CA 1
ATOM 840 C C . TRP A 1 110 ? -1.150 10.646 5.821 1.00 80.38 110 TRP A C 1
ATOM 842 O O . TRP A 1 110 ? -0.697 11.653 6.360 1.00 80.38 110 TRP A O 1
ATOM 852 N N . TYR A 1 111 ? -1.734 10.686 4.635 1.00 77.31 111 TYR A N 1
ATOM 853 C CA . TYR A 1 111 ? -2.088 11.931 3.976 1.00 77.31 111 TYR A CA 1
ATOM 854 C C . TYR A 1 111 ? -3.563 12.264 4.251 1.00 77.31 111 TYR A C 1
ATOM 856 O O . TYR A 1 111 ? -4.401 11.351 4.322 1.00 77.31 111 TYR A O 1
ATOM 864 N N . PRO A 1 112 ? -3.905 13.557 4.406 1.00 72.25 112 PRO A N 1
ATOM 865 C CA . PRO A 1 112 ? -5.288 13.980 4.564 1.00 72.25 112 PRO A CA 1
ATOM 866 C C . PRO A 1 112 ? -6.075 13.697 3.284 1.00 72.25 112 PRO A C 1
ATOM 868 O O . PRO A 1 112 ? -5.599 13.947 2.172 1.00 72.25 112 PRO A O 1
ATOM 871 N N . ALA A 1 113 ? -7.315 13.236 3.423 1.00 61.44 113 ALA A N 1
ATOM 872 C CA . ALA A 1 113 ? -8.286 13.420 2.352 1.00 61.44 113 ALA A CA 1
ATOM 873 C C . ALA A 1 113 ? -8.528 14.932 2.123 1.00 61.44 113 ALA A C 1
ATOM 875 O O . ALA A 1 113 ? -8.381 15.733 3.041 1.00 61.44 113 ALA A O 1
ATOM 876 N N . GLY A 1 114 ? -8.871 15.341 0.900 1.00 54.12 114 GLY A N 1
ATOM 877 C CA . GLY A 1 114 ? -9.262 16.721 0.580 1.00 54.12 114 GLY A CA 1
ATOM 878 C C . GLY A 1 114 ? -8.159 17.676 0.103 1.00 54.12 114 GLY A C 1
ATOM 879 O O . GLY A 1 114 ? -8.499 18.710 -0.464 1.00 54.12 114 GLY A O 1
ATOM 880 N N . GLN A 1 115 ? -6.864 17.374 0.271 1.00 54.09 115 GLN A N 1
ATOM 881 C CA . GLN A 1 115 ? -5.804 18.274 -0.221 1.00 54.09 115 GLN A CA 1
ATOM 882 C C . GLN A 1 115 ? -5.538 18.149 -1.730 1.00 54.09 115 GLN A C 1
ATOM 884 O O . GLN A 1 115 ? -5.565 17.057 -2.302 1.00 54.09 115 GLN A O 1
ATOM 889 N N . GLU A 1 116 ? -5.228 19.286 -2.362 1.00 44.62 116 GLU A N 1
ATOM 890 C CA . GLU A 1 116 ? -4.775 19.347 -3.752 1.00 44.62 116 GLU A CA 1
ATOM 891 C C . GLU A 1 116 ? -3.394 18.694 -3.918 1.00 44.62 116 GLU A C 1
ATOM 893 O O . GLU A 1 116 ? -2.445 18.973 -3.187 1.00 44.62 116 GLU A O 1
ATOM 898 N N . GLY A 1 117 ? -3.285 17.818 -4.915 1.00 49.22 117 GLY A N 1
ATOM 899 C CA . GLY A 1 117 ? -2.083 17.063 -5.254 1.00 49.22 117 GLY A CA 1
ATOM 900 C C . GLY A 1 117 ? -2.408 15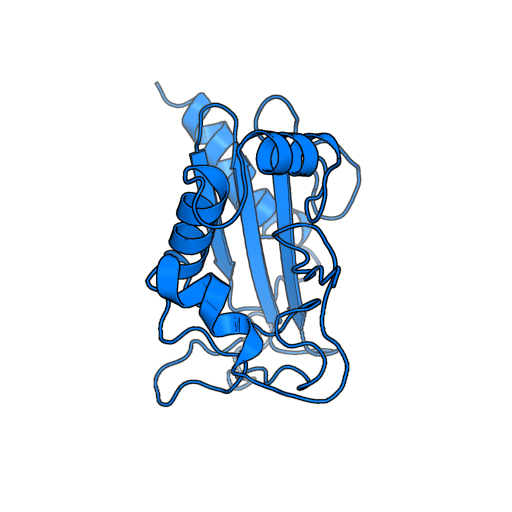.966 -6.276 1.00 49.22 117 GLY A C 1
ATOM 901 O O . GLY A 1 117 ? -3.565 15.836 -6.687 1.00 49.22 117 GLY A O 1
ATOM 902 N N . PRO A 1 118 ? -1.443 15.111 -6.668 1.00 46.28 118 PRO A N 1
ATOM 903 C CA . PRO A 1 118 ? -1.695 13.986 -7.584 1.00 46.28 118 PRO A CA 1
ATOM 904 C C . PRO A 1 118 ? -2.650 12.914 -7.012 1.00 46.28 118 PRO A C 1
ATOM 906 O O . PRO A 1 118 ? -3.007 11.962 -7.708 1.00 46.28 118 PRO A O 1
ATOM 909 N N . TYR A 1 119 ? -3.089 13.086 -5.762 1.00 51.66 119 TYR A N 1
ATOM 910 C CA . TYR A 1 119 ? -3.852 12.151 -4.945 1.00 51.66 119 TYR A CA 1
ATOM 911 C C . TYR A 1 119 ? -4.903 12.880 -4.068 1.00 51.66 119 TYR A C 1
ATOM 913 O O . TYR A 1 119 ? -4.819 12.845 -2.842 1.00 51.66 119 TYR A O 1
ATOM 921 N N . PRO A 1 120 ? -5.897 13.567 -4.654 1.00 49.00 120 PRO A N 1
ATOM 922 C CA . PRO A 1 120 ? -6.976 14.158 -3.876 1.00 49.00 120 PRO A CA 1
ATOM 923 C C . PRO A 1 120 ? -7.759 13.043 -3.180 1.00 49.00 120 PRO A C 1
ATOM 925 O O . PRO A 1 120 ? -8.008 12.000 -3.778 1.00 49.00 120 PRO A O 1
ATOM 928 N N . GLY A 1 121 ? -8.154 13.258 -1.930 1.00 50.81 121 GLY A N 1
ATOM 929 C CA . GLY A 1 121 ? -9.258 12.526 -1.299 1.00 50.81 121 GLY A CA 1
ATOM 930 C C . GLY A 1 121 ? -10.466 13.439 -1.115 1.00 50.81 121 GLY A C 1
ATOM 931 O O . GLY A 1 121 ? -10.412 14.606 -1.483 1.00 50.81 121 GLY A O 1
ATOM 932 N N . ASP A 1 122 ? -11.516 12.943 -0.477 1.00 57.31 122 ASP A N 1
ATOM 933 C CA . ASP A 1 122 ? -12.657 13.741 -0.017 1.00 57.31 122 ASP A CA 1
ATOM 934 C C . ASP A 1 122 ? -13.054 13.243 1.379 1.00 57.31 122 ASP A C 1
ATOM 936 O O . ASP A 1 122 ? -13.171 12.035 1.564 1.00 57.31 122 ASP A O 1
ATOM 940 N N . GLU A 1 123 ? -13.244 14.143 2.349 1.00 57.66 123 GLU A N 1
ATOM 941 C CA . GLU A 1 123 ? -13.558 13.792 3.745 1.00 57.66 123 GLU A CA 1
ATOM 942 C C . GLU A 1 123 ? -14.879 13.017 3.900 1.00 57.66 123 GLU A C 1
ATOM 944 O O . GLU A 1 123 ? -15.031 12.224 4.835 1.00 57.66 123 GLU A O 1
ATOM 949 N N . ALA A 1 124 ? -15.841 13.222 2.991 1.00 57.50 124 ALA A N 1
ATOM 950 C CA . ALA A 1 124 ? -17.123 12.522 3.023 1.00 57.50 124 ALA A CA 1
ATOM 951 C C . ALA A 1 124 ? -16.990 11.050 2.600 1.00 57.50 124 ALA A C 1
ATOM 953 O O . ALA A 1 124 ? -17.729 10.192 3.096 1.00 57.50 124 ALA A O 1
ATOM 954 N N . THR A 1 125 ? -16.039 10.741 1.713 1.00 59.47 125 THR A N 1
ATOM 955 C CA . THR A 1 125 ? -15.795 9.382 1.223 1.00 59.47 125 THR A CA 1
ATOM 956 C C . THR A 1 125 ? -14.630 8.685 1.911 1.00 59.47 125 THR A C 1
ATOM 958 O O . THR A 1 125 ? -14.786 7.515 2.237 1.00 59.47 125 THR A O 1
ATOM 961 N N . ALA A 1 126 ? -13.508 9.357 2.186 1.00 58.72 126 ALA A N 1
ATOM 962 C CA . ALA A 1 126 ? -12.285 8.814 2.786 1.00 58.72 126 ALA A CA 1
ATOM 963 C C . ALA A 1 126 ? -11.776 9.664 3.961 1.00 58.72 126 ALA A C 1
ATOM 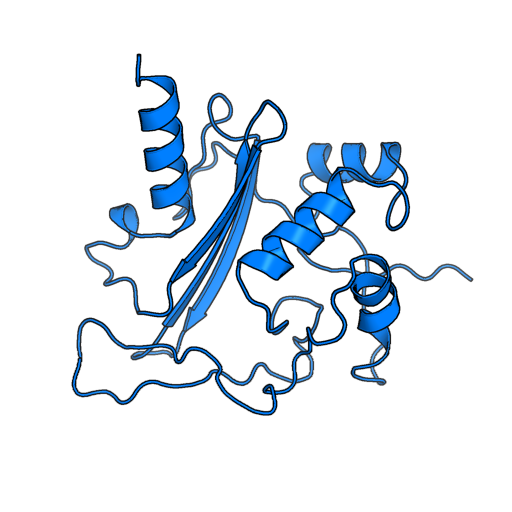965 O O . ALA A 1 126 ? -11.843 10.884 3.933 1.00 58.72 126 ALA A O 1
ATOM 966 N N . ARG A 1 127 ? -11.205 9.026 4.991 1.00 68.62 127 ARG A N 1
ATOM 967 C CA . ARG A 1 127 ? -10.561 9.743 6.107 1.00 68.62 127 ARG A CA 1
ATOM 968 C C . ARG A 1 127 ? -9.087 10.014 5.839 1.00 68.62 127 ARG A C 1
ATOM 970 O O . ARG A 1 127 ? -8.625 11.137 6.001 1.00 68.62 127 ARG A O 1
ATOM 977 N N . VAL A 1 128 ? -8.358 8.969 5.457 1.00 79.12 128 VAL A N 1
ATOM 978 C CA . VAL A 1 128 ? -6.903 8.994 5.278 1.00 79.12 128 VAL A CA 1
ATOM 979 C C . VAL A 1 128 ? -6.473 8.025 4.182 1.00 79.12 128 VAL A C 1
ATOM 981 O O . VAL A 1 128 ? -7.167 7.044 3.895 1.00 79.12 128 VAL A O 1
ATOM 984 N N . TRP A 1 129 ? -5.326 8.303 3.571 1.00 80.44 129 TRP A N 1
ATOM 985 C CA . TRP A 1 129 ? -4.724 7.473 2.530 1.00 80.44 129 TRP A CA 1
ATOM 986 C C . TRP A 1 129 ? -3.195 7.529 2.593 1.00 80.44 129 TRP A C 1
ATOM 988 O O . TRP A 1 129 ? -2.626 8.427 3.212 1.00 80.44 129 TRP A O 1
ATOM 998 N N . HIS A 1 130 ? -2.528 6.572 1.958 1.00 83.06 130 HIS A N 1
ATOM 999 C CA . HIS A 1 130 ? -1.076 6.572 1.784 1.00 83.06 130 HIS A CA 1
ATOM 1000 C C . HIS A 1 130 ? -0.750 5.946 0.417 1.00 83.06 130 HIS A C 1
ATOM 1002 O O . HIS A 1 130 ? -1.213 4.834 0.133 1.00 83.06 130 HIS A O 1
ATOM 1008 N N . PRO A 1 131 ? 0.020 6.634 -0.445 1.00 81.06 131 PRO A N 1
ATOM 1009 C CA . PRO A 1 131 ? 0.461 6.108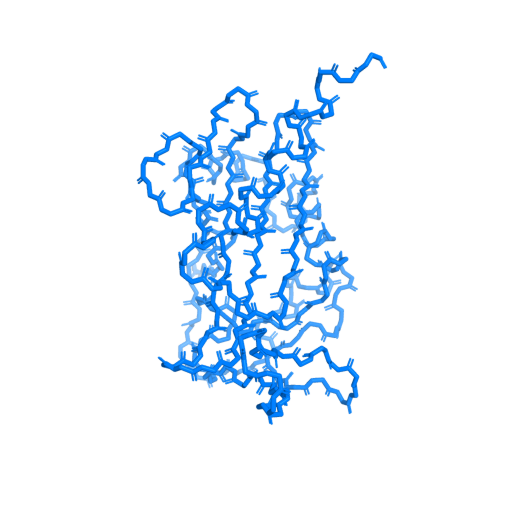 -1.730 1.00 81.06 131 PRO A CA 1
ATOM 1010 C C . PRO A 1 131 ? 1.776 5.337 -1.562 1.00 81.06 131 PRO A C 1
ATOM 1012 O O . PRO A 1 131 ? 2.546 5.604 -0.645 1.00 81.06 131 PRO A O 1
ATOM 1015 N N . GLY A 1 132 ? 2.089 4.436 -2.476 1.00 81.44 132 GLY A N 1
ATOM 1016 C CA . GLY A 1 132 ? 3.462 3.999 -2.713 1.00 81.44 132 GLY A CA 1
ATOM 1017 C C . GLY A 1 132 ? 3.753 4.177 -4.191 1.00 81.44 132 GLY A C 1
ATOM 1018 O O . GLY A 1 132 ? 2.911 3.812 -5.001 1.00 81.44 132 GLY A O 1
ATOM 1019 N N . ASP A 1 133 ? 4.906 4.735 -4.533 1.00 80.62 133 ASP A N 1
ATOM 1020 C CA . ASP A 1 133 ? 5.384 4.850 -5.909 1.00 80.62 133 ASP A CA 1
ATOM 1021 C C . ASP A 1 133 ? 6.832 4.348 -5.944 1.00 80.62 133 ASP A C 1
ATOM 1023 O O . ASP A 1 133 ? 7.654 4.781 -5.133 1.00 80.62 133 ASP A O 1
ATOM 1027 N N . LEU A 1 134 ? 7.149 3.448 -6.873 1.00 79.94 134 LEU A N 1
ATOM 1028 C CA . LEU A 1 134 ? 8.502 2.954 -7.111 1.00 79.94 134 LEU A CA 1
ATOM 1029 C C . LEU A 1 134 ? 8.713 2.792 -8.617 1.00 79.94 134 LEU A C 1
ATOM 1031 O O . LEU A 1 134 ? 8.120 1.927 -9.248 1.00 79.94 134 LEU A O 1
ATOM 1035 N N . TYR A 1 135 ? 9.534 3.659 -9.202 1.00 78.44 135 TYR A N 1
ATOM 1036 C CA . TYR A 1 135 ? 9.688 3.781 -10.651 1.00 78.44 135 TYR A CA 1
ATOM 1037 C C . TYR A 1 135 ? 11.151 3.979 -11.047 1.00 78.44 135 TYR A C 1
ATOM 1039 O O . TYR A 1 135 ? 11.966 4.509 -10.287 1.00 78.44 135 TYR A O 1
ATOM 1047 N N . ALA A 1 136 ? 11.495 3.551 -12.261 1.00 70.25 136 ALA A N 1
ATOM 1048 C CA . ALA A 1 136 ? 12.736 3.962 -12.908 1.00 70.25 136 ALA A CA 1
ATOM 1049 C C . ALA A 1 136 ? 12.576 5.362 -13.537 1.00 70.25 136 ALA A C 1
ATOM 1051 O O . ALA A 1 136 ? 11.468 5.824 -13.770 1.00 70.25 136 ALA A O 1
ATOM 1052 N N . LEU A 1 137 ? 13.687 6.042 -13.856 1.00 67.06 137 LEU A N 1
ATOM 1053 C CA . LEU A 1 137 ? 13.666 7.347 -14.553 1.00 67.06 137 LEU A CA 1
ATOM 1054 C C . LEU A 1 137 ? 12.895 7.320 -15.890 1.00 67.06 137 LEU A C 1
ATOM 1056 O O . LEU A 1 137 ? 12.390 8.349 -16.329 1.00 67.06 137 LEU A O 1
ATOM 1060 N N . ALA A 1 138 ? 12.842 6.147 -16.519 1.00 71.38 138 ALA A N 1
ATOM 1061 C CA . ALA A 1 138 ? 11.886 5.732 -17.536 1.00 71.38 138 ALA A CA 1
ATOM 1062 C C . ALA A 1 138 ? 11.818 4.193 -17.505 1.00 71.38 138 ALA A C 1
ATOM 1064 O O . ALA A 1 138 ? 12.818 3.551 -17.154 1.00 71.38 138 ALA A O 1
ATOM 1065 N N . GLY A 1 139 ? 10.683 3.605 -17.885 1.00 79.38 139 GLY A N 1
ATOM 1066 C CA . GLY A 1 139 ? 10.473 2.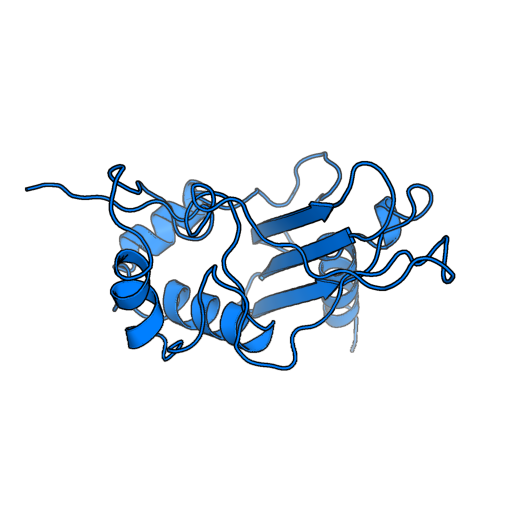157 -17.884 1.00 79.38 139 GLY A CA 1
ATOM 1067 C C . GLY A 1 139 ? 9.482 1.696 -16.806 1.00 79.38 139 GLY A C 1
ATOM 1068 O O . GLY A 1 139 ? 8.620 2.474 -16.408 1.00 79.38 139 GLY A O 1
ATOM 1069 N N . PRO A 1 140 ? 9.608 0.448 -16.318 1.00 86.44 140 PRO A N 1
ATOM 1070 C CA . PRO A 1 140 ? 8.665 -0.147 -15.379 1.00 86.44 140 PRO A CA 1
ATOM 1071 C C . PRO A 1 140 ? 8.416 0.655 -14.098 1.00 86.44 140 PRO A C 1
ATOM 1073 O O . PRO A 1 140 ? 9.350 1.236 -13.539 1.00 86.44 140 PRO A O 1
ATOM 1076 N N . GLU A 1 141 ? 7.183 0.597 -13.589 1.00 86.75 141 GLU A N 1
ATOM 1077 C CA . GLU A 1 141 ? 6.776 1.214 -12.318 1.00 86.75 141 GLU A CA 1
ATOM 1078 C C . GLU A 1 141 ? 5.915 0.260 -11.467 1.00 86.75 141 GLU A C 1
ATOM 1080 O O . GLU A 1 141 ? 5.261 -0.658 -11.970 1.00 86.75 141 GLU A O 1
ATOM 1085 N N . GLU A 1 142 ? 5.913 0.494 -10.157 1.00 85.50 142 GLU A N 1
ATOM 1086 C CA . GLU A 1 142 ? 5.020 -0.110 -9.172 1.00 85.50 142 GLU A CA 1
ATOM 1087 C C . GLU A 1 142 ? 4.313 1.006 -8.397 1.00 85.50 142 GLU A C 1
ATOM 1089 O O . GLU A 1 142 ? 4.946 1.928 -7.875 1.00 85.50 142 GLU A O 1
ATOM 1094 N N . HIS A 1 143 ? 2.993 0.897 -8.269 1.00 84.62 143 HIS A N 1
ATOM 1095 C CA . HIS A 1 143 ? 2.165 1.822 -7.511 1.00 84.62 143 HIS A CA 1
ATOM 1096 C C . HIS A 1 143 ? 1.297 1.072 -6.509 1.00 84.62 143 HIS A C 1
ATOM 1098 O O . HIS A 1 143 ? 0.617 0.097 -6.827 1.00 84.62 143 HIS A O 1
ATOM 1104 N N . THR A 1 144 ? 1.260 1.588 -5.291 1.00 85.50 144 THR A N 1
ATOM 1105 C CA . THR A 1 144 ? 0.415 1.113 -4.200 1.00 85.50 144 THR A CA 1
ATOM 1106 C C . THR A 1 144 ? -0.538 2.225 -3.793 1.00 85.50 144 THR A C 1
ATOM 1108 O O . THR A 1 144 ? -0.185 3.404 -3.797 1.00 85.50 144 THR A O 1
ATOM 1111 N N . CYS A 1 145 ? -1.744 1.870 -3.375 1.00 85.38 145 CYS A N 1
ATOM 1112 C CA . CYS A 1 145 ? -2.497 2.727 -2.479 1.00 85.38 145 CYS A CA 1
ATOM 1113 C C . CYS A 1 145 ? -3.172 1.926 -1.387 1.00 85.38 145 CYS A C 1
ATOM 1115 O O . CYS A 1 145 ? -3.735 0.857 -1.624 1.00 85.38 145 CYS A O 1
ATOM 1117 N N . VAL A 1 146 ? -3.172 2.530 -0.211 1.00 86.94 146 VAL A N 1
ATOM 1118 C CA . VAL A 1 146 ? -4.006 2.154 0.913 1.00 86.94 146 VAL A CA 1
ATOM 1119 C C . VAL A 1 146 ? -4.941 3.316 1.216 1.00 86.94 146 VAL A C 1
ATOM 1121 O O . VAL A 1 146 ? -4.513 4.469 1.308 1.00 86.94 146 VAL A O 1
ATOM 1124 N N . LEU A 1 147 ? -6.218 3.007 1.404 1.00 82.69 147 LEU A N 1
ATOM 1125 C CA . LEU A 1 147 ? -7.262 3.961 1.756 1.00 82.69 147 LEU A CA 1
ATOM 1126 C C . LEU A 1 147 ? -8.039 3.466 2.966 1.00 82.69 147 LEU A C 1
ATOM 1128 O O . LEU A 1 147 ? -8.361 2.282 3.069 1.00 82.69 147 LEU A O 1
ATOM 1132 N N . ARG A 1 148 ? -8.394 4.399 3.848 1.00 80.94 148 ARG A N 1
ATOM 1133 C CA . ARG A 1 148 ? -9.336 4.161 4.935 1.00 80.94 148 ARG A CA 1
ATOM 1134 C C . ARG A 1 148 ? -10.563 5.039 4.773 1.00 80.94 148 ARG A C 1
ATOM 1136 O O . ARG A 1 148 ? -10.490 6.267 4.870 1.00 80.94 148 ARG A O 1
ATOM 1143 N N . TYR A 1 149 ? -11.703 4.396 4.586 1.00 74.75 149 TYR A N 1
ATOM 1144 C CA . TYR A 1 149 ? -13.002 5.043 4.493 1.00 74.75 149 TYR A CA 1
ATOM 1145 C C . TYR A 1 149 ? -13.678 5.152 5.876 1.00 74.75 149 TYR A C 1
ATOM 1147 O O . TYR A 1 149 ? -13.300 4.456 6.829 1.00 74.75 149 TYR A O 1
ATOM 1155 N N . PRO A 1 150 ? -14.687 6.028 6.041 1.00 64.62 150 PRO A N 1
ATOM 1156 C CA . PRO A 1 150 ? -15.613 5.953 7.163 1.00 64.62 150 PRO A CA 1
ATOM 1157 C C . PRO A 1 150 ? -16.219 4.544 7.293 1.00 64.62 150 PRO A C 1
ATOM 1159 O O . PRO A 1 150 ? -16.337 3.817 6.313 1.00 64.62 150 PRO A O 1
ATOM 1162 N N . ARG A 1 151 ? -16.666 4.182 8.504 1.00 64.62 151 ARG A N 1
ATOM 1163 C CA . ARG A 1 151 ? -17.295 2.877 8.821 1.00 64.62 151 ARG A CA 1
ATOM 1164 C C . ARG A 1 151 ? -16.371 1.642 8.748 1.00 64.62 151 ARG A C 1
ATOM 1166 O O . ARG A 1 151 ? -16.872 0.551 8.519 1.00 64.62 151 ARG A O 1
ATOM 1173 N N . GLN A 1 152 ? -15.069 1.796 9.020 1.00 68.56 152 GLN A N 1
ATOM 1174 C CA . GLN A 1 152 ? -14.105 0.676 9.121 1.00 68.56 152 GLN A CA 1
ATOM 1175 C C . GLN A 1 152 ? -13.973 -0.140 7.821 1.00 68.56 152 GLN A C 1
ATOM 1177 O O . GLN A 1 152 ? -13.915 -1.365 7.847 1.00 68.56 152 GLN A O 1
ATOM 1182 N N . VAL A 1 153 ? -13.949 0.545 6.673 1.00 76.44 153 VAL A N 1
ATOM 1183 C CA . VAL A 1 153 ? -13.582 -0.079 5.398 1.00 76.44 153 VAL A CA 1
ATOM 1184 C C . VAL A 1 153 ? -12.179 0.383 5.034 1.00 76.44 153 VAL A C 1
ATOM 1186 O O . VAL A 1 153 ? -11.960 1.544 4.681 1.00 76.44 153 VAL A O 1
ATOM 1189 N N . GLU A 1 154 ? -11.226 -0.533 5.133 1.00 82.00 154 GLU A N 1
ATOM 1190 C CA . GLU A 1 154 ? -9.872 -0.371 4.622 1.00 82.00 154 GLU A CA 1
ATOM 1191 C C . GLU A 1 154 ? -9.747 -1.047 3.245 1.00 82.00 154 GLU A C 1
ATOM 1193 O O . GLU A 1 154 ? -10.292 -2.127 3.017 1.00 82.00 154 GLU A O 1
ATOM 1198 N N . ALA A 1 155 ? -9.047 -0.405 2.308 1.00 84.31 155 ALA A N 1
ATOM 1199 C CA . ALA A 1 155 ? -8.855 -0.898 0.947 1.00 84.31 155 ALA A CA 1
ATOM 1200 C C . ALA A 1 155 ? -7.388 -0.788 0.525 1.00 84.31 155 ALA A C 1
ATOM 1202 O O . ALA A 1 155 ? -6.725 0.207 0.819 1.00 84.31 155 ALA A O 1
ATOM 1203 N N . VAL A 1 156 ? -6.908 -1.797 -0.204 1.00 87.69 156 VAL A N 1
ATOM 1204 C CA . VAL A 1 156 ? -5.544 -1.879 -0.738 1.00 87.69 156 VAL A CA 1
ATOM 1205 C C . VAL A 1 156 ? -5.616 -2.143 -2.238 1.00 87.69 156 VAL A C 1
ATOM 1207 O O . VAL A 1 156 ? -6.391 -2.991 -2.680 1.00 87.69 156 VAL A O 1
ATOM 1210 N N . LEU A 1 157 ? -4.803 -1.439 -3.022 1.00 86.31 157 LEU A N 1
ATOM 1211 C CA . LEU A 1 157 ? -4.630 -1.682 -4.453 1.00 86.31 157 LEU A CA 1
ATOM 1212 C C . LEU A 1 157 ? -3.147 -1.614 -4.816 1.00 86.31 157 LEU A C 1
ATOM 1214 O O . LEU A 1 157 ? -2.477 -0.634 -4.496 1.00 86.31 157 LEU A O 1
ATOM 1218 N N . LEU A 1 158 ? -2.672 -2.644 -5.513 1.00 87.19 158 LEU A N 1
ATOM 1219 C CA . LEU A 1 158 ? -1.352 -2.712 -6.134 1.00 87.19 158 LEU A CA 1
ATOM 1220 C C . LEU A 1 158 ? -1.523 -2.662 -7.657 1.00 87.19 158 LEU A C 1
ATOM 1222 O O . LEU A 1 158 ? -2.414 -3.316 -8.200 1.00 87.19 158 LEU A O 1
ATOM 1226 N N . VAL A 1 159 ? -0.671 -1.897 -8.333 1.00 86.31 159 VAL A N 1
ATOM 1227 C CA . VAL A 1 159 ? -0.556 -1.815 -9.793 1.00 86.31 159 VAL A CA 1
ATOM 1228 C C . VAL A 1 159 ? 0.924 -1.944 -10.126 1.00 86.31 159 VAL A C 1
ATOM 1230 O O . VAL A 1 159 ? 1.729 -1.145 -9.669 1.00 86.31 159 VAL A O 1
ATOM 1233 N N . ASN A 1 160 ? 1.292 -2.962 -10.893 1.00 87.44 160 ASN A N 1
ATOM 1234 C CA . ASN A 1 160 ? 2.674 -3.298 -11.239 1.00 87.44 160 ASN A CA 1
ATOM 1235 C C . ASN A 1 160 ? 3.023 -2.870 -12.675 1.00 87.44 160 ASN A C 1
ATOM 1237 O O . ASN A 1 160 ? 3.675 -3.612 -13.409 1.00 87.44 160 ASN A O 1
ATOM 1241 N N . SER A 1 161 ? 2.526 -1.714 -13.105 1.00 84.50 161 SER A N 1
ATOM 1242 C CA . SER A 1 161 ? 2.862 -1.119 -14.395 1.00 84.50 161 SER A CA 1
ATOM 1243 C C . SER A 1 161 ? 3.006 0.389 -14.270 1.00 84.50 161 SER A C 1
ATOM 1245 O O . SER A 1 161 ? 2.385 0.970 -13.377 1.00 84.50 161 SER A O 1
ATOM 1247 N N . ASP A 1 162 ? 3.699 1.016 -15.224 1.00 79.12 162 ASP A N 1
ATOM 1248 C CA . ASP A 1 162 ? 3.640 2.470 -15.375 1.00 79.12 162 ASP A CA 1
ATOM 1249 C C . ASP A 1 162 ? 2.199 2.977 -15.483 1.00 79.12 162 ASP A C 1
ATOM 1251 O O . ASP A 1 162 ? 1.272 2.292 -15.951 1.00 79.12 162 ASP A O 1
ATOM 1255 N N . ILE A 1 163 ? 2.016 4.216 -15.037 1.00 73.31 163 ILE A N 1
ATOM 1256 C CA . ILE A 1 163 ? 0.762 4.934 -15.211 1.00 73.31 163 ILE A CA 1
ATOM 1257 C C . ILE A 1 163 ? 1.004 6.141 -16.113 1.00 73.31 163 ILE A C 1
ATOM 1259 O O . ILE A 1 163 ? 1.057 7.284 -15.649 1.00 73.31 163 ILE A O 1
ATOM 1263 N N . TYR A 1 164 ? 1.074 5.850 -17.419 1.00 62.75 164 TYR A N 1
ATOM 1264 C CA . TYR A 1 164 ? 1.217 6.797 -18.525 1.00 62.75 164 TYR A CA 1
ATOM 1265 C C . TYR A 1 164 ? 0.679 8.190 -18.203 1.00 62.75 164 TYR A C 1
ATOM 1267 O O . TYR A 1 164 ? -0.505 8.364 -17.896 1.00 62.75 164 TYR A O 1
ATOM 1275 N N . THR A 1 165 ? 1.549 9.194 -18.303 1.00 60.62 165 THR A N 1
ATOM 1276 C CA . THR A 1 165 ? 1.355 10.527 -17.710 1.00 60.62 165 THR A CA 1
ATOM 1277 C C . THR A 1 165 ? 0.058 11.223 -18.130 1.00 60.62 165 THR A C 1
ATOM 1279 O O . THR A 1 165 ? -0.579 11.860 -17.293 1.00 60.62 165 THR A O 1
ATOM 1282 N N . ALA A 1 166 ? -0.412 11.034 -19.369 1.00 54.00 166 ALA A N 1
ATOM 1283 C CA . ALA A 1 166 ? -1.692 11.585 -19.841 1.00 54.00 166 ALA A CA 1
ATOM 1284 C C . ALA A 1 166 ? -2.939 10.954 -19.178 1.00 54.00 166 ALA A C 1
ATOM 1286 O O . ALA A 1 166 ? -4.039 11.495 -19.271 1.00 54.00 166 ALA A O 1
ATOM 1287 N N . LEU A 1 167 ? -2.783 9.805 -18.515 1.00 57.81 167 LEU A N 1
ATOM 1288 C CA . LEU A 1 167 ? -3.821 9.076 -17.782 1.00 57.81 167 LEU A CA 1
ATOM 1289 C C . LEU A 1 167 ? -3.542 8.991 -16.273 1.00 57.81 167 LEU A C 1
ATOM 1291 O O . LEU A 1 167 ? -4.375 8.436 -15.550 1.00 57.81 167 LEU A O 1
ATOM 1295 N N . ALA A 1 168 ? -2.434 9.563 -15.784 1.00 60.84 168 ALA A N 1
ATOM 1296 C CA . ALA A 1 168 ? -2.065 9.578 -14.367 1.00 60.84 168 ALA A CA 1
ATOM 1297 C C . ALA A 1 168 ? -3.235 10.035 -13.483 1.00 60.84 168 ALA A C 1
ATOM 1299 O O . ALA A 1 168 ? -3.631 9.329 -12.554 1.00 60.84 168 ALA A O 1
ATOM 1300 N N . ASP A 1 169 ? -3.894 11.139 -13.840 1.00 60.03 169 ASP A N 1
ATOM 1301 C CA . ASP A 1 169 ? -5.030 11.675 -13.083 1.00 60.03 169 ASP A CA 1
ATOM 1302 C C . ASP A 1 169 ? -6.296 10.807 -13.084 1.00 60.03 169 ASP A C 1
ATOM 1304 O O . ASP A 1 169 ? -7.222 11.056 -12.306 1.00 60.03 169 ASP A O 1
ATOM 1308 N N . VAL A 1 170 ? -6.350 9.768 -13.914 1.00 60.06 170 VAL A N 1
ATOM 1309 C CA . VAL A 1 170 ? -7.474 8.831 -13.976 1.00 60.06 170 VAL A CA 1
ATOM 1310 C C . VAL A 1 170 ? -7.132 7.495 -13.321 1.00 60.06 170 VAL A C 1
ATOM 1312 O O . VAL A 1 170 ? -8.006 6.944 -12.646 1.00 60.06 170 VAL A O 1
ATOM 1315 N N . LYS A 1 171 ? -5.893 7.018 -13.505 1.00 65.69 171 LYS A N 1
ATOM 1316 C CA . LYS A 1 171 ? -5.430 5.655 -13.206 1.00 65.69 171 LYS A CA 1
ATOM 1317 C C . LYS A 1 171 ? -4.627 5.489 -11.901 1.00 65.69 171 LYS A C 1
ATOM 1319 O O . LYS A 1 171 ? -4.446 4.346 -11.497 1.00 65.69 171 LYS A O 1
ATOM 1324 N N . ARG A 1 172 ? -4.173 6.556 -11.215 1.00 77.50 172 ARG A N 1
ATOM 1325 C CA . ARG A 1 172 ? -3.470 6.424 -9.910 1.00 77.50 172 ARG A CA 1
ATOM 1326 C C . ARG A 1 172 ? -4.278 5.541 -8.930 1.00 77.50 172 ARG A C 1
ATOM 1328 O O . ARG A 1 172 ? -5.481 5.795 -8.787 1.00 77.50 172 ARG A O 1
ATOM 1335 N N . PRO A 1 173 ? -3.676 4.574 -8.201 1.00 81.06 173 PRO A N 1
ATOM 1336 C CA . PRO A 1 173 ? -4.440 3.580 -7.437 1.00 81.06 173 PRO A CA 1
ATOM 1337 C C . PRO A 1 173 ? -5.407 4.179 -6.402 1.00 81.06 173 PRO A C 1
ATOM 1339 O O . PRO A 1 173 ? -6.554 3.742 -6.312 1.00 81.06 173 PRO A O 1
ATOM 1342 N N . CYS A 1 174 ? -5.013 5.247 -5.694 1.00 80.31 174 CYS A N 1
ATOM 1343 C CA . CYS A 1 174 ? -5.909 5.930 -4.750 1.00 80.31 174 CYS A CA 1
ATOM 1344 C C . CYS A 1 174 ? -7.149 6.526 -5.433 1.00 80.31 174 CYS A C 1
ATOM 1346 O O . CYS A 1 174 ? -8.267 6.371 -4.939 1.00 80.31 174 CYS A O 1
ATOM 1348 N N . LYS A 1 175 ? -6.972 7.154 -6.605 1.00 78.38 175 LYS A N 1
ATOM 1349 C CA . LYS A 1 175 ? -8.075 7.735 -7.384 1.00 78.38 175 LYS A CA 1
ATOM 1350 C C . LYS A 1 175 ? -9.021 6.651 -7.911 1.00 78.38 175 LYS A C 1
ATOM 1352 O O . LYS A 1 175 ? -10.228 6.879 -7.977 1.00 78.38 175 LYS A O 1
ATOM 1357 N N . LEU A 1 176 ? -8.499 5.478 -8.282 1.00 81.00 176 LEU A N 1
ATOM 1358 C CA . LEU A 1 176 ? -9.316 4.334 -8.704 1.00 81.00 176 LEU A CA 1
ATOM 1359 C C . LEU A 1 176 ? -10.166 3.790 -7.550 1.00 81.00 176 LEU A C 1
ATOM 1361 O O . LEU A 1 176 ? -11.380 3.654 -7.709 1.00 81.00 176 LEU A O 1
ATOM 1365 N N . LEU A 1 177 ? -9.554 3.547 -6.387 1.00 82.12 177 LEU A N 1
ATOM 1366 C CA . LEU A 1 177 ? -10.254 3.072 -5.191 1.00 82.12 177 LEU A CA 1
ATOM 1367 C C . LEU A 1 177 ? -11.365 4.044 -4.761 1.00 82.12 177 LEU A C 1
ATOM 1369 O O . LEU A 1 177 ? -12.512 3.632 -4.600 1.00 82.12 177 LEU A O 1
ATOM 1373 N N . GLN A 1 178 ? -11.079 5.346 -4.657 1.00 77.25 178 GLN A N 1
ATOM 1374 C CA . GLN A 1 178 ? -12.091 6.365 -4.332 1.00 77.25 178 GLN A CA 1
ATOM 1375 C C . GLN A 1 178 ? -13.265 6.375 -5.319 1.00 77.25 178 GLN A C 1
ATOM 1377 O O . GLN A 1 178 ? -14.418 6.397 -4.893 1.00 77.25 178 GLN A O 1
ATOM 1382 N N . LYS A 1 179 ? -13.001 6.306 -6.633 1.00 79.31 179 LYS A N 1
ATOM 1383 C CA . LYS A 1 179 ? -14.058 6.222 -7.657 1.00 79.31 179 LYS A CA 1
ATOM 1384 C C . LYS A 1 179 ? -14.890 4.945 -7.519 1.00 79.31 179 LYS A C 1
ATOM 1386 O O . LYS A 1 179 ? -16.095 4.991 -7.754 1.00 79.31 179 LYS A O 1
ATOM 1391 N N . ALA A 1 180 ? -14.274 3.821 -7.151 1.00 80.88 180 ALA A N 1
ATOM 1392 C CA . ALA A 1 180 ? -14.985 2.570 -6.897 1.00 80.88 180 ALA A CA 1
ATOM 1393 C C . ALA A 1 180 ? -15.890 2.679 -5.657 1.00 80.88 180 ALA A C 1
ATOM 1395 O O . ALA A 1 180 ? -17.070 2.345 -5.738 1.00 80.88 180 ALA A O 1
ATOM 1396 N N . TYR A 1 181 ? -15.380 3.228 -4.552 1.00 78.75 181 TYR A N 1
ATOM 1397 C CA . TYR A 1 181 ? -16.149 3.441 -3.324 1.00 78.75 181 TYR A CA 1
ATOM 1398 C C . TYR A 1 181 ? -17.300 4.443 -3.516 1.00 78.75 181 TYR A C 1
ATOM 1400 O O . TYR A 1 181 ? -18.437 4.151 -3.153 1.00 78.75 181 TYR A O 1
ATOM 1408 N N . ALA A 1 182 ? -17.056 5.578 -4.179 1.00 77.56 182 ALA A N 1
ATOM 1409 C CA . ALA A 1 182 ? -18.098 6.554 -4.499 1.00 77.56 182 ALA A CA 1
ATOM 1410 C C . ALA A 1 182 ? -19.214 5.952 -5.375 1.00 77.56 182 ALA A C 1
ATOM 1412 O O . ALA A 1 182 ? -20.388 6.232 -5.151 1.00 77.56 182 ALA A O 1
ATOM 1413 N N . LYS A 1 183 ? -18.875 5.072 -6.331 1.00 80.44 183 LYS A N 1
ATOM 1414 C CA . LYS A 1 183 ? -19.874 4.305 -7.096 1.00 80.44 183 LYS A CA 1
ATOM 1415 C C . LYS A 1 183 ? -20.638 3.308 -6.224 1.00 80.44 183 LYS A C 1
ATOM 1417 O O . LYS A 1 183 ? -21.845 3.185 -6.395 1.00 80.44 183 LYS A O 1
ATOM 1422 N N . ALA A 1 184 ? -19.968 2.626 -5.295 1.00 78.94 184 ALA A N 1
ATOM 1423 C CA . ALA A 1 184 ? -20.606 1.680 -4.380 1.00 78.94 184 ALA A CA 1
ATOM 1424 C C . ALA A 1 184 ? -21.602 2.357 -3.419 1.00 78.94 184 ALA A C 1
ATOM 1426 O O . ALA A 1 184 ? -22.619 1.759 -3.096 1.00 78.94 184 ALA A O 1
ATOM 1427 N N . LEU A 1 185 ? -21.364 3.613 -3.018 1.00 74.44 185 LEU A N 1
ATOM 1428 C CA . LEU A 1 185 ? -22.311 4.402 -2.213 1.00 74.44 185 LEU A CA 1
ATOM 1429 C C . LEU A 1 185 ? -23.576 4.844 -2.972 1.00 74.44 185 LEU A C 1
ATOM 1431 O O . LEU A 1 185 ? -24.560 5.214 -2.336 1.00 74.44 185 LEU A O 1
ATOM 1435 N N . VAL A 1 186 ? -23.536 4.858 -4.307 1.00 70.12 186 VAL A N 1
ATOM 1436 C CA . VAL A 1 186 ? -24.651 5.265 -5.187 1.00 70.12 186 VAL A CA 1
ATOM 1437 C C . VAL A 1 186 ? -25.354 4.043 -5.806 1.00 70.12 186 VAL A C 1
ATOM 1439 O O . VAL A 1 186 ? -26.395 4.182 -6.447 1.00 70.12 186 VAL A O 1
ATOM 1442 N N . ALA A 1 187 ? -24.813 2.838 -5.607 1.00 53.56 187 ALA A N 1
ATOM 1443 C CA . ALA A 1 187 ? -25.483 1.596 -5.966 1.00 53.56 187 ALA A CA 1
ATOM 1444 C C . ALA A 1 187 ? -26.692 1.350 -5.028 1.00 53.56 187 ALA A C 1
ATOM 1446 O O . ALA A 1 187 ? -26.566 1.602 -3.828 1.00 53.56 187 ALA A O 1
ATOM 1447 N N . PRO A 1 188 ? -27.847 0.909 -5.566 1.00 48.38 188 PRO A N 1
ATOM 1448 C CA . PRO A 1 188 ? -29.086 0.719 -4.804 1.00 48.38 188 PRO A CA 1
ATOM 1449 C C . PRO A 1 188 ? -29.072 -0.513 -3.886 1.00 48.38 188 PRO A C 1
ATOM 1451 O O . PRO A 1 188 ? -28.407 -1.513 -4.245 1.00 48.38 188 PRO A O 1
#